Protein AF-A0AAW9SDD9-F1 (afdb_monomer_lite)

Radius of gyration: 19.51 Å; chains: 1; bounding box: 54×30×48 Å

Organism: NCBI:txid413964

Secondary structure (DSSP, 8-state):
--HHHHHHHHHHHHHHHHHHHHHHHHH-S---S-HHHHHHHHHHHHHHHT-STTTHHHHHHHHHHHS--GGGSTTTHHHHHHHHHHT-S-HHHHHHHHHHHHHHHH--S-TTTTGGGGSHHHHHHHHHHHHH---HHHHHHHHHHHHHHHHHT---THHHHHHGGGGG-SSHHHHHHHHHHHTTS--HHHHHHHHHHHHS---HHHHHHHHHHHT--

Structure (mmCIF, N/CA/C/O backbone):
data_AF-A0AAW9SDD9-F1
#
_entry.id   AF-A0AAW9SDD9-F1
#
loop_
_atom_site.group_PDB
_atom_site.id
_atom_site.type_symbol
_atom_site.label_atom_id
_atom_site.label_alt_id
_atom_site.label_comp_id
_atom_site.label_asym_id
_atom_site.label_entity_id
_atom_site.label_seq_id
_atom_site.pdbx_PDB_ins_code
_atom_site.Cartn_x
_atom_site.Cartn_y
_atom_site.Cartn_z
_atom_site.occupancy
_atom_site.B_iso_or_equiv
_atom_site.auth_seq_id
_atom_site.auth_comp_id
_atom_site.auth_asym_id
_atom_site.auth_atom_id
_atom_site.pdbx_PDB_model_num
ATOM 1 N N . MET A 1 1 ? -7.976 0.278 -25.046 1.00 67.69 1 MET A N 1
ATOM 2 C CA . MET A 1 1 ? -6.665 -0.295 -25.391 1.00 67.69 1 MET A CA 1
ATOM 3 C C . MET A 1 1 ? -6.638 -1.692 -24.820 1.00 67.69 1 MET A C 1
ATOM 5 O O . MET A 1 1 ? -6.906 -1.851 -23.631 1.00 67.69 1 MET A O 1
ATOM 9 N N . GLU A 1 2 ? -6.449 -2.694 -25.666 1.00 90.06 2 GLU A N 1
ATOM 10 C CA . GLU A 1 2 ? -6.327 -4.075 -25.199 1.00 90.06 2 GLU A CA 1
ATOM 11 C C . GLU A 1 2 ? -5.018 -4.233 -24.422 1.00 90.06 2 GLU A C 1
ATOM 13 O O . GLU A 1 2 ? -4.031 -3.563 -24.724 1.00 90.06 2 GLU A O 1
ATOM 18 N N . ILE A 1 3 ? -4.986 -5.107 -23.411 1.00 94.94 3 ILE A N 1
ATOM 19 C CA . ILE A 1 3 ? -3.800 -5.249 -22.550 1.00 94.94 3 ILE A CA 1
ATOM 20 C C . ILE A 1 3 ? -2.532 -5.545 -23.361 1.00 94.94 3 ILE A C 1
ATOM 22 O O . ILE A 1 3 ? -1.471 -5.021 -23.046 1.00 94.94 3 ILE A O 1
ATOM 26 N N . ASP A 1 4 ? -2.631 -6.312 -24.445 1.00 95.56 4 ASP A N 1
ATOM 27 C CA . ASP A 1 4 ? -1.473 -6.655 -25.270 1.00 95.56 4 ASP A CA 1
ATOM 28 C C . ASP A 1 4 ? -0.914 -5.430 -26.026 1.00 95.56 4 ASP A C 1
ATOM 30 O O . ASP A 1 4 ? 0.304 -5.293 -26.148 1.00 95.56 4 ASP A O 1
ATOM 34 N N . GLU A 1 5 ? -1.766 -4.478 -26.427 1.00 96.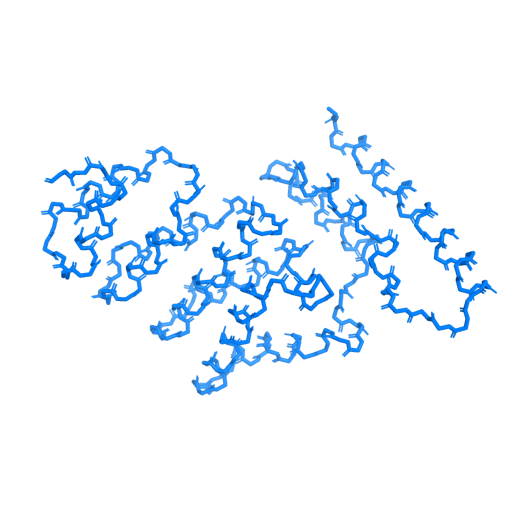44 5 GLU A N 1
ATOM 35 C CA . GLU A 1 5 ? -1.338 -3.185 -26.982 1.00 96.44 5 GLU A CA 1
ATOM 36 C C . GLU A 1 5 ? -0.607 -2.343 -25.928 1.00 96.44 5 GLU A C 1
ATOM 38 O O . GLU A 1 5 ? 0.445 -1.768 -26.219 1.00 96.44 5 GLU A O 1
ATOM 43 N N . VAL A 1 6 ? -1.117 -2.329 -24.687 1.00 97.19 6 VAL A N 1
ATOM 44 C CA . VAL A 1 6 ? -0.474 -1.637 -23.555 1.00 97.19 6 VAL A CA 1
ATOM 45 C C . VAL A 1 6 ? 0.935 -2.186 -23.327 1.00 97.19 6 VAL A C 1
ATOM 47 O O . VAL A 1 6 ? 1.880 -1.414 -23.181 1.00 97.19 6 VAL A O 1
ATOM 50 N N . LEU A 1 7 ? 1.102 -3.514 -23.313 1.00 97.56 7 LEU A N 1
ATOM 51 C CA . LEU A 1 7 ? 2.404 -4.149 -23.080 1.00 97.56 7 LEU A CA 1
ATOM 52 C C . LEU A 1 7 ? 3.404 -3.841 -24.204 1.00 97.56 7 LEU A C 1
ATOM 54 O O . LEU A 1 7 ? 4.591 -3.623 -23.943 1.00 97.56 7 LEU A O 1
ATOM 58 N N . VAL A 1 8 ? 2.939 -3.807 -25.457 1.00 97.38 8 VAL A N 1
ATOM 59 C CA . VAL A 1 8 ? 3.768 -3.408 -26.603 1.00 97.38 8 VAL A CA 1
ATOM 60 C C . VAL A 1 8 ? 4.219 -1.958 -26.454 1.00 97.38 8 VAL A C 1
ATOM 62 O O . VAL A 1 8 ? 5.402 -1.667 -26.640 1.00 97.38 8 VAL A O 1
ATOM 65 N N . GLU A 1 9 ? 3.310 -1.059 -26.089 1.00 97.88 9 GLU A N 1
ATOM 66 C CA . GLU A 1 9 ? 3.629 0.356 -25.916 1.00 97.88 9 GLU A CA 1
ATOM 67 C C . GLU A 1 9 ? 4.564 0.596 -24.724 1.00 97.88 9 GLU A C 1
ATOM 69 O O . GLU A 1 9 ? 5.574 1.286 -24.863 1.00 97.88 9 GLU A O 1
ATOM 74 N N . ALA A 1 10 ? 4.329 -0.069 -23.591 1.00 97.44 10 ALA A N 1
ATOM 75 C CA . ALA A 1 10 ? 5.223 -0.033 -22.436 1.00 97.44 10 ALA A CA 1
ATOM 76 C C . ALA A 1 10 ? 6.654 -0.450 -22.817 1.00 97.44 10 ALA A C 1
ATOM 78 O O . ALA A 1 10 ? 7.623 0.198 -22.420 1.00 97.44 10 ALA A O 1
ATOM 79 N N . LYS A 1 11 ? 6.808 -1.483 -23.654 1.00 97.50 11 LYS A N 1
ATOM 80 C CA . LYS A 1 11 ? 8.125 -1.912 -24.143 1.00 97.50 11 LYS A CA 1
ATOM 81 C C . LYS A 1 11 ? 8.796 -0.858 -25.030 1.00 97.50 11 LYS A C 1
ATOM 83 O O . LYS A 1 11 ? 10.005 -0.664 -24.914 1.00 97.50 11 LYS A O 1
ATOM 88 N N . LYS A 1 12 ? 8.044 -0.167 -25.894 1.00 97.62 12 LYS A N 1
ATOM 89 C CA . LYS A 1 12 ? 8.590 0.948 -26.691 1.00 97.62 12 LYS A CA 1
ATOM 90 C C . LYS A 1 12 ? 9.044 2.098 -25.796 1.00 97.62 12 LYS A C 1
ATOM 92 O O . LYS A 1 12 ? 10.121 2.640 -26.023 1.00 97.62 12 LYS A O 1
ATOM 97 N N . LEU A 1 13 ? 8.263 2.439 -24.770 1.00 97.44 13 LEU A N 1
ATOM 98 C CA . LEU A 1 13 ? 8.614 3.489 -23.811 1.00 97.44 13 LEU A CA 1
ATOM 99 C C . LEU A 1 13 ? 9.926 3.181 -23.081 1.00 97.44 13 LEU A C 1
ATOM 101 O O . LEU A 1 13 ? 10.750 4.082 -22.944 1.00 97.44 13 LEU A O 1
ATOM 105 N N . ILE A 1 14 ? 10.158 1.919 -22.702 1.00 95.88 14 ILE A N 1
ATOM 106 C CA . ILE A 1 14 ? 11.442 1.482 -22.127 1.00 95.88 14 ILE A CA 1
ATOM 107 C C . ILE A 1 14 ? 12.586 1.713 -23.124 1.00 95.88 14 ILE A C 1
ATOM 109 O O . ILE A 1 14 ? 13.570 2.358 -22.781 1.00 95.88 14 ILE A O 1
ATOM 113 N N . GLN A 1 15 ? 12.438 1.282 -24.381 1.00 96.25 15 GLN A N 1
ATOM 114 C CA . GLN A 1 15 ? 13.473 1.473 -25.413 1.00 96.25 15 GLN A CA 1
ATOM 115 C C . GLN A 1 15 ? 13.778 2.951 -25.697 1.00 96.25 15 GLN A C 1
ATOM 117 O O . GLN A 1 15 ? 14.916 3.313 -26.003 1.00 96.25 15 GLN A O 1
ATOM 122 N N . ILE A 1 16 ? 12.762 3.815 -25.633 1.00 95.44 16 ILE A N 1
ATOM 123 C CA . ILE A 1 16 ? 12.937 5.266 -25.751 1.00 95.44 16 ILE A CA 1
ATOM 124 C C . ILE A 1 16 ? 13.721 5.787 -24.543 1.00 95.44 16 ILE A C 1
ATOM 126 O O . ILE A 1 16 ? 14.714 6.488 -24.724 1.00 95.44 16 ILE A O 1
ATOM 130 N N . GLY A 1 17 ? 13.326 5.397 -23.330 1.00 92.38 17 GLY A N 1
ATOM 131 C CA . GLY A 1 17 ? 14.001 5.782 -22.093 1.00 92.38 17 GLY A CA 1
ATOM 132 C C . GLY A 1 17 ? 15.467 5.332 -22.033 1.00 92.38 17 GLY A C 1
ATOM 133 O O . GLY A 1 17 ? 16.324 6.106 -21.615 1.00 92.38 17 GLY A O 1
ATOM 134 N N . GLU A 1 18 ? 15.790 4.130 -22.519 1.00 92.00 18 GLU A N 1
ATOM 135 C CA . GLU A 1 18 ? 17.170 3.626 -22.641 1.00 92.00 18 GLU A CA 1
ATOM 136 C C . GLU A 1 18 ? 18.027 4.528 -23.541 1.00 92.00 18 GLU A C 1
ATOM 138 O O . GLU A 1 18 ? 19.144 4.906 -23.174 1.00 92.00 18 GLU A O 1
ATOM 143 N N . LYS A 1 19 ? 17.499 4.923 -24.708 1.00 91.31 19 LYS A N 1
ATOM 144 C CA . LYS A 1 19 ? 18.182 5.853 -25.622 1.00 91.31 19 LYS A CA 1
ATOM 145 C C . LYS A 1 19 ? 18.367 7.225 -24.980 1.00 91.31 19 LYS A C 1
ATOM 147 O O . LYS A 1 19 ? 19.480 7.751 -24.991 1.00 91.31 19 LYS A O 1
ATOM 152 N N . GLU A 1 20 ? 17.306 7.764 -24.373 1.00 88.94 20 GLU A N 1
ATOM 153 C CA . GLU A 1 20 ? 17.343 9.042 -23.656 1.00 88.94 20 GLU A CA 1
ATOM 154 C C . GLU A 1 20 ? 18.416 9.021 -22.560 1.00 88.94 20 GLU A C 1
ATOM 156 O O . GLU A 1 20 ? 19.197 9.965 -22.465 1.00 88.94 20 GLU A O 1
ATOM 161 N N . PHE A 1 21 ? 18.496 7.948 -21.764 1.00 87.19 21 PHE A N 1
ATOM 162 C CA . PHE A 1 21 ? 19.484 7.789 -20.696 1.00 87.19 21 PHE A CA 1
ATOM 163 C C . PHE A 1 21 ? 20.925 7.727 -21.223 1.00 87.19 21 PHE A C 1
ATOM 165 O O . PHE A 1 21 ? 21.815 8.368 -20.657 1.00 87.19 21 PHE A O 1
ATOM 172 N N . LEU A 1 22 ? 21.167 7.008 -22.324 1.00 85.50 22 LEU A N 1
ATOM 173 C CA . LEU A 1 22 ? 22.490 6.910 -22.948 1.00 85.50 22 LEU A CA 1
ATOM 174 C C . LEU A 1 22 ? 22.973 8.254 -23.507 1.00 85.50 22 LEU A C 1
ATOM 176 O O . LEU A 1 22 ? 24.102 8.661 -23.224 1.00 85.50 22 LEU A O 1
ATOM 180 N N . GLU A 1 23 ? 22.125 8.966 -24.254 1.00 84.44 23 GLU A N 1
ATOM 181 C CA . GLU A 1 23 ? 22.443 10.304 -24.776 1.00 84.44 23 GLU A CA 1
ATOM 182 C C . GLU A 1 23 ? 22.743 11.283 -23.642 1.00 84.44 23 GLU A C 1
ATOM 184 O O . GLU A 1 23 ? 23.707 12.053 -23.682 1.00 84.44 23 GLU A O 1
ATOM 189 N N . LYS A 1 24 ? 21.928 11.208 -22.591 1.00 80.88 24 LYS A N 1
ATOM 190 C CA . LYS A 1 24 ? 22.093 11.962 -21.361 1.00 80.88 24 LYS A CA 1
ATOM 191 C C . LYS A 1 24 ? 23.466 11.704 -20.735 1.00 80.88 24 LYS A C 1
ATOM 193 O O . LYS A 1 24 ? 24.234 12.654 -20.556 1.00 80.88 24 LYS A O 1
ATOM 198 N N . LYS A 1 25 ? 23.815 10.445 -20.462 1.00 76.69 25 LYS A N 1
ATOM 199 C CA . LYS A 1 25 ? 25.095 10.036 -19.855 1.00 76.69 25 LYS A CA 1
ATOM 200 C C . LYS A 1 25 ? 26.317 10.531 -20.637 1.00 76.69 25 LYS A C 1
ATOM 202 O O . LYS A 1 25 ? 27.335 10.857 -20.034 1.00 76.69 25 LYS A O 1
ATOM 207 N N . GLN A 1 26 ? 26.217 10.613 -21.964 1.00 73.62 26 GLN A N 1
ATOM 208 C CA . GLN A 1 26 ? 27.291 11.121 -22.824 1.00 73.62 26 GLN A CA 1
ATOM 209 C C . GLN A 1 26 ? 27.469 12.644 -22.730 1.00 73.62 26 GLN A C 1
ATOM 211 O O . GLN A 1 26 ? 28.587 13.137 -22.868 1.00 73.62 26 GLN A O 1
ATOM 216 N N . ARG A 1 27 ? 26.389 13.398 -22.488 1.00 66.94 27 ARG A N 1
ATOM 217 C CA . ARG A 1 27 ? 26.405 14.872 -22.464 1.00 66.94 27 ARG A CA 1
ATOM 218 C C . ARG A 1 27 ? 26.773 15.473 -21.107 1.00 66.94 27 ARG A C 1
ATOM 220 O O . ARG A 1 27 ? 27.258 16.601 -21.065 1.00 66.94 27 ARG A O 1
ATOM 227 N N . THR A 1 28 ? 26.565 14.756 -20.002 1.00 60.47 28 THR A N 1
ATOM 228 C CA . THR A 1 28 ? 26.695 15.327 -18.648 1.00 60.47 28 THR A CA 1
ATOM 229 C C . THR A 1 28 ? 27.455 14.402 -17.700 1.00 60.47 28 THR A C 1
ATOM 231 O O . THR A 1 28 ? 27.061 13.266 -17.462 1.00 60.47 28 THR A O 1
ATOM 234 N N . LYS A 1 29 ? 28.532 14.916 -17.087 1.00 54.00 29 LYS A N 1
ATOM 235 C CA . LYS A 1 29 ? 29.377 14.176 -16.127 1.00 54.00 29 LYS A CA 1
ATOM 236 C C . LYS A 1 29 ? 28.710 13.951 -14.757 1.00 54.00 29 LYS A C 1
ATOM 238 O O . LYS A 1 29 ? 29.160 13.106 -13.992 1.00 54.00 29 LYS A O 1
ATOM 243 N N . TYR A 1 30 ? 27.643 14.691 -14.451 1.00 49.75 30 TYR A N 1
ATOM 244 C CA . TYR A 1 30 ? 26.915 14.620 -13.183 1.00 49.75 30 TYR A CA 1
ATOM 245 C C . TYR A 1 30 ? 25.440 14.314 -13.452 1.00 49.75 30 TYR A C 1
ATOM 247 O O . TYR A 1 30 ? 24.694 15.198 -13.869 1.00 49.75 30 TYR A O 1
ATOM 255 N N . TYR A 1 31 ? 25.027 13.069 -13.213 1.00 56.62 31 TYR A N 1
ATOM 256 C CA . TYR A 1 31 ? 23.620 12.670 -13.253 1.00 56.62 31 TYR A CA 1
ATOM 257 C C . TYR A 1 31 ? 23.035 12.653 -11.846 1.00 56.62 31 TYR A C 1
ATOM 259 O O . TYR A 1 31 ? 23.568 11.984 -10.965 1.00 56.62 31 TYR A O 1
ATOM 267 N N . ARG A 1 32 ? 21.961 13.426 -11.640 1.00 56.12 32 ARG A N 1
ATOM 268 C CA . ARG A 1 32 ? 21.169 13.420 -10.397 1.00 56.12 32 ARG A CA 1
ATOM 269 C C . ARG A 1 32 ? 19.944 12.502 -10.477 1.00 56.12 32 ARG A C 1
ATOM 271 O O . ARG A 1 32 ? 19.499 12.029 -9.438 1.00 56.12 32 ARG A O 1
ATOM 278 N N . ASP A 1 33 ? 19.431 12.241 -11.677 1.00 61.44 33 ASP A N 1
ATOM 279 C CA . ASP A 1 33 ? 18.273 11.367 -11.893 1.00 61.44 33 ASP A CA 1
ATOM 280 C C . ASP A 1 33 ? 18.729 9.904 -11.997 1.00 61.44 33 ASP A C 1
ATOM 282 O O . ASP A 1 33 ? 19.726 9.622 -12.670 1.00 61.44 33 ASP A O 1
ATOM 286 N N . SER A 1 34 ? 18.008 8.963 -11.371 1.00 73.56 34 SER A N 1
ATOM 287 C CA . SER A 1 34 ? 18.284 7.537 -11.590 1.00 73.56 34 SER A CA 1
ATOM 288 C C . SER A 1 34 ? 18.000 7.148 -13.026 1.00 73.56 34 SER A C 1
ATOM 290 O O . SER A 1 34 ? 17.020 7.590 -13.631 1.00 73.56 34 SER A O 1
ATOM 292 N N . GLU A 1 35 ? 18.792 6.192 -13.506 1.00 77.50 35 GLU A N 1
ATOM 293 C CA . GLU A 1 35 ? 18.450 5.373 -14.665 1.00 77.50 35 GLU A CA 1
ATOM 294 C C . GLU A 1 35 ? 17.001 4.904 -14.589 1.00 77.50 35 GLU A C 1
ATOM 296 O O . GLU A 1 35 ? 16.256 5.062 -15.547 1.00 77.50 35 GLU A O 1
ATOM 301 N N . TYR A 1 36 ? 16.564 4.424 -13.421 1.00 77.56 36 TYR A N 1
ATOM 302 C CA . TYR A 1 36 ? 15.214 3.906 -13.284 1.00 77.56 36 TYR A CA 1
ATOM 303 C C . TYR A 1 36 ? 14.136 4.936 -13.641 1.00 77.56 36 TYR A C 1
ATOM 305 O O . TYR A 1 36 ? 13.198 4.625 -14.373 1.00 77.56 36 TYR A O 1
ATOM 313 N N . HIS A 1 37 ? 14.270 6.168 -13.142 1.00 79.50 37 HIS A N 1
ATOM 314 C CA . HIS A 1 37 ? 13.287 7.213 -13.400 1.00 79.50 37 HIS A CA 1
ATOM 315 C C . HIS A 1 37 ? 13.240 7.594 -14.884 1.00 79.50 37 HIS A C 1
ATOM 317 O O . HIS A 1 37 ? 12.161 7.769 -15.444 1.00 79.50 37 HIS A O 1
ATOM 323 N N . ILE A 1 38 ? 14.401 7.671 -15.536 1.00 82.56 38 ILE A N 1
ATOM 324 C CA . ILE A 1 38 ? 14.489 8.028 -16.956 1.00 82.56 38 ILE A CA 1
ATOM 325 C C . ILE A 1 38 ? 13.977 6.885 -17.840 1.00 82.56 38 ILE A C 1
ATOM 327 O O . ILE A 1 38 ? 13.219 7.124 -18.777 1.00 82.56 38 ILE A O 1
ATOM 331 N N . VAL A 1 39 ? 14.379 5.652 -17.538 1.00 87.94 39 VAL A N 1
ATOM 332 C CA . VAL A 1 39 ? 14.145 4.497 -18.407 1.00 87.94 39 VAL A CA 1
ATOM 333 C C . VAL A 1 39 ? 12.745 3.913 -18.219 1.00 87.94 39 VAL A C 1
ATOM 335 O O . VAL A 1 39 ? 12.063 3.636 -19.204 1.00 87.94 39 VAL A O 1
ATOM 338 N N . TYR A 1 40 ? 12.283 3.742 -16.977 1.00 89.88 40 TYR A N 1
ATOM 339 C CA . TYR A 1 40 ? 11.092 2.928 -16.701 1.00 89.88 40 TYR A CA 1
ATOM 340 C C . TYR A 1 40 ? 9.854 3.730 -16.299 1.00 89.88 40 TYR A C 1
ATOM 342 O O . TYR A 1 40 ? 8.751 3.240 -16.519 1.00 89.88 40 TYR A O 1
ATOM 350 N N . SER A 1 41 ? 9.979 4.949 -15.755 1.00 88.25 41 SER A N 1
ATOM 351 C CA . SER A 1 41 ? 8.841 5.657 -15.127 1.00 88.25 41 SER A CA 1
ATOM 352 C C . SER A 1 41 ? 7.627 5.828 -16.055 1.00 88.25 41 SER A C 1
ATOM 354 O O . SER A 1 41 ? 6.496 5.569 -15.644 1.00 88.25 41 SER A O 1
ATOM 356 N N . LYS A 1 42 ? 7.845 6.170 -17.335 1.00 92.12 42 LYS A N 1
ATOM 357 C CA . LYS A 1 42 ? 6.757 6.297 -18.327 1.00 92.12 42 LYS A CA 1
ATOM 358 C C . LYS A 1 42 ? 6.030 4.964 -18.558 1.00 92.12 42 LYS A C 1
ATOM 360 O O . LYS A 1 42 ? 4.804 4.931 -18.579 1.00 92.12 42 LYS A O 1
ATOM 365 N N . ALA A 1 43 ? 6.782 3.874 -18.712 1.00 94.88 43 ALA A N 1
ATOM 366 C CA . ALA A 1 43 ? 6.223 2.540 -18.919 1.00 94.88 43 ALA A CA 1
ATOM 367 C C . ALA A 1 43 ? 5.502 2.026 -17.665 1.00 94.88 43 ALA A C 1
ATOM 369 O O . ALA A 1 43 ? 4.406 1.488 -17.768 1.00 94.88 43 ALA A O 1
ATOM 370 N N . VAL A 1 44 ? 6.090 2.240 -16.485 1.00 92.75 44 VAL A N 1
ATOM 371 C CA . VAL A 1 44 ? 5.491 1.901 -15.187 1.00 92.75 44 VAL A CA 1
ATOM 372 C C . VAL A 1 44 ? 4.148 2.604 -15.029 1.00 92.75 44 VAL A C 1
ATOM 374 O O . VAL A 1 44 ? 3.151 1.933 -14.789 1.00 92.75 44 VAL A O 1
ATOM 377 N N . LYS A 1 45 ? 4.089 3.923 -15.245 1.00 92.38 45 LYS A N 1
ATOM 378 C CA . LYS A 1 45 ? 2.839 4.683 -15.147 1.00 92.38 45 LYS A CA 1
ATOM 379 C C . LYS A 1 45 ? 1.754 4.125 -16.073 1.00 92.38 45 LYS A C 1
ATOM 381 O O . LYS A 1 45 ? 0.650 3.859 -15.610 1.00 92.38 45 LYS A O 1
ATOM 386 N N . LEU A 1 46 ? 2.093 3.873 -17.339 1.00 94.94 46 LEU A N 1
ATOM 387 C CA . LEU A 1 46 ? 1.169 3.289 -18.315 1.00 94.94 46 LEU A CA 1
ATOM 388 C C . LEU A 1 46 ? 0.622 1.923 -17.862 1.00 94.94 46 LEU A C 1
ATOM 390 O O . LEU A 1 46 ? -0.565 1.646 -18.009 1.00 94.94 46 LEU A O 1
ATOM 394 N N . LEU A 1 47 ? 1.481 1.059 -17.317 1.00 95.31 47 LEU A N 1
ATOM 395 C CA . LEU A 1 47 ? 1.077 -0.260 -16.824 1.00 95.31 47 LEU A CA 1
ATOM 396 C C . LEU A 1 47 ? 0.165 -0.153 -15.599 1.00 95.31 47 LEU A C 1
ATOM 398 O O . LEU A 1 47 ? -0.815 -0.889 -15.504 1.00 95.31 47 LEU A O 1
ATOM 402 N N . LEU A 1 48 ? 0.480 0.754 -14.673 1.00 93.00 48 LEU A N 1
ATOM 403 C CA . LEU A 1 48 ? -0.297 0.965 -13.454 1.00 93.00 48 LEU A CA 1
ATOM 404 C C . LEU A 1 48 ? -1.683 1.554 -13.756 1.00 93.00 48 LEU A C 1
ATOM 406 O O . LEU A 1 48 ? -2.654 1.131 -13.143 1.00 93.00 48 LEU A O 1
ATOM 410 N N . GLU A 1 49 ? -1.826 2.427 -14.757 1.00 92.50 49 GLU A N 1
ATOM 411 C CA . GLU A 1 49 ? -3.132 2.977 -15.176 1.00 92.50 49 GLU A CA 1
ATOM 412 C C . GLU A 1 49 ? -4.160 1.902 -15.574 1.00 92.50 49 GLU A C 1
ATOM 414 O O . GLU A 1 49 ? -5.365 2.115 -15.444 1.00 92.50 49 GLU A O 1
ATOM 419 N N . VAL A 1 50 ? -3.703 0.732 -16.032 1.00 93.12 50 VAL A N 1
ATOM 420 C CA . VAL A 1 50 ? -4.569 -0.391 -16.431 1.00 93.12 50 VAL A CA 1
ATOM 421 C C . VAL A 1 50 ? -4.479 -1.594 -15.488 1.00 93.12 50 VAL A C 1
ATOM 423 O O . VAL A 1 50 ? -5.003 -2.669 -15.807 1.00 93.12 50 VAL A O 1
ATOM 426 N N . TYR A 1 51 ? -3.803 -1.447 -14.347 1.00 92.81 51 TYR A N 1
ATOM 427 C CA . TYR A 1 51 ? -3.592 -2.537 -13.406 1.00 92.81 51 TYR A CA 1
ATOM 428 C C . TYR A 1 51 ? -4.858 -2.814 -12.590 1.00 92.81 51 TYR A C 1
ATOM 430 O O . TYR A 1 51 ? -5.360 -1.974 -11.850 1.00 92.81 51 TYR A O 1
ATOM 438 N N . ASN A 1 52 ? -5.385 -4.025 -12.740 1.00 92.44 52 ASN A N 1
ATOM 439 C CA . ASN A 1 52 ? -6.577 -4.534 -12.067 1.00 92.44 52 ASN A CA 1
ATOM 440 C C . ASN A 1 52 ? -6.519 -6.068 -12.037 1.00 92.44 52 ASN A C 1
ATOM 442 O O . ASN A 1 52 ? -5.649 -6.662 -12.675 1.00 92.44 52 ASN A O 1
ATOM 446 N N . GLU A 1 53 ? -7.474 -6.707 -11.365 1.00 90.81 53 GLU A N 1
ATOM 447 C CA . GLU A 1 53 ? -7.547 -8.168 -11.215 1.00 90.81 53 GLU A CA 1
ATOM 448 C C . GLU A 1 53 ? -7.441 -8.933 -12.551 1.00 90.81 53 GLU A C 1
ATOM 450 O O . GLU A 1 53 ? -6.744 -9.940 -12.650 1.00 90.81 53 GLU A O 1
ATOM 455 N N . LYS A 1 54 ? -8.060 -8.430 -13.629 1.00 93.56 54 LYS A N 1
ATOM 456 C CA . LYS A 1 54 ? -8.040 -9.098 -14.945 1.00 93.56 54 LYS A CA 1
ATOM 457 C C . LYS A 1 54 ? -6.663 -9.048 -15.612 1.00 93.56 54 LYS A C 1
ATOM 459 O O . LYS A 1 54 ? -6.319 -9.943 -16.384 1.00 93.56 54 LYS A O 1
ATOM 464 N N . ASN A 1 55 ? -5.894 -7.996 -15.341 1.00 93.94 55 ASN A N 1
ATOM 465 C CA . ASN A 1 55 ? -4.613 -7.725 -15.992 1.00 93.94 55 ASN A CA 1
ATOM 466 C C . ASN A 1 55 ? -3.395 -8.045 -15.110 1.00 93.94 55 ASN A C 1
ATOM 468 O O . ASN A 1 55 ? -2.283 -8.123 -15.640 1.00 93.94 55 ASN A O 1
ATOM 472 N N . GLU A 1 56 ? -3.593 -8.254 -13.804 1.00 93.69 56 GLU A N 1
ATOM 473 C CA . GLU A 1 56 ? -2.563 -8.455 -12.774 1.00 93.69 56 GLU A CA 1
ATOM 474 C C . GLU A 1 56 ? -1.456 -9.405 -13.239 1.00 93.69 56 GLU A C 1
ATOM 476 O O . GLU A 1 56 ? -0.291 -9.017 -13.305 1.00 93.69 56 GLU A O 1
ATOM 481 N N . LEU A 1 57 ? -1.816 -10.623 -13.655 1.00 93.75 57 LEU A N 1
ATOM 482 C CA . LEU A 1 57 ? -0.841 -11.645 -14.041 1.00 93.75 57 LEU A CA 1
ATOM 483 C C . LEU A 1 57 ? 0.024 -11.221 -15.237 1.00 93.75 57 LEU A C 1
ATOM 485 O O . LEU A 1 57 ? 1.233 -11.460 -15.252 1.00 93.75 57 LEU A O 1
ATOM 489 N N . LYS A 1 58 ? -0.586 -10.617 -16.265 1.00 95.50 58 LYS A N 1
ATOM 490 C CA . LYS A 1 58 ? 0.135 -10.175 -17.468 1.00 95.50 58 LYS A CA 1
ATOM 491 C C . LYS A 1 58 ? 1.084 -9.024 -17.136 1.00 95.50 58 LYS A C 1
ATOM 493 O O . LYS A 1 58 ? 2.226 -9.033 -17.594 1.00 95.50 58 LYS A O 1
ATOM 498 N N . ILE A 1 59 ? 0.631 -8.068 -16.325 1.00 94.75 59 ILE A N 1
ATOM 499 C CA . ILE A 1 59 ? 1.435 -6.909 -15.934 1.00 94.75 59 ILE A CA 1
ATOM 500 C C . ILE A 1 59 ? 2.568 -7.327 -14.992 1.00 94.75 59 ILE A C 1
ATOM 502 O O . ILE A 1 59 ? 3.710 -6.957 -15.243 1.00 94.75 59 ILE A O 1
ATOM 506 N N . ASN A 1 60 ? 2.308 -8.160 -13.980 1.00 92.38 60 ASN A N 1
ATOM 507 C CA . ASN A 1 60 ? 3.343 -8.658 -13.067 1.00 92.38 60 ASN A CA 1
ATOM 508 C C . ASN A 1 60 ? 4.453 -9.406 -13.831 1.00 92.38 60 ASN A C 1
ATOM 510 O O . ASN A 1 60 ? 5.633 -9.111 -13.644 1.00 92.38 60 ASN A O 1
ATOM 514 N N . ARG A 1 61 ? 4.099 -10.263 -14.801 1.00 94.50 61 ARG A N 1
ATOM 515 C CA . ARG A 1 61 ? 5.083 -10.909 -15.695 1.00 94.50 61 ARG A CA 1
ATOM 516 C C . ARG A 1 61 ? 5.878 -9.912 -16.538 1.00 94.50 61 ARG A C 1
ATOM 518 O O . ARG A 1 61 ? 7.054 -10.139 -16.819 1.00 94.50 61 ARG A O 1
ATOM 525 N N . PHE A 1 62 ? 5.246 -8.825 -16.983 1.00 95.44 62 PHE A N 1
ATOM 526 C CA . PHE A 1 62 ? 5.950 -7.767 -17.702 1.00 95.44 62 PHE A CA 1
ATOM 527 C C . PHE A 1 62 ? 6.967 -7.073 -16.793 1.00 95.44 62 PHE A C 1
ATOM 529 O O . PHE A 1 62 ? 8.116 -6.909 -17.203 1.00 95.44 62 PHE A O 1
ATOM 536 N N . PHE A 1 63 ? 6.574 -6.719 -15.564 1.00 92.00 63 PHE A N 1
ATOM 537 C CA . PHE A 1 63 ? 7.481 -6.157 -14.563 1.00 92.00 63 PHE A CA 1
ATOM 538 C C . PHE A 1 63 ? 8.688 -7.071 -14.345 1.00 92.00 63 PHE A C 1
ATOM 540 O O . PHE A 1 63 ? 9.810 -6.612 -14.511 1.00 92.00 63 PHE A O 1
ATOM 547 N N . GLU A 1 64 ? 8.473 -8.357 -14.066 1.00 90.00 64 GLU A N 1
ATOM 548 C CA . GLU A 1 64 ? 9.550 -9.337 -13.845 1.00 90.00 64 GLU A CA 1
ATOM 549 C C . GLU A 1 64 ? 10.532 -9.431 -15.019 1.00 90.00 64 GLU A C 1
ATOM 551 O O . GLU A 1 64 ? 11.737 -9.581 -14.824 1.00 90.00 64 GLU A O 1
ATOM 556 N N . LYS A 1 65 ? 10.023 -9.347 -16.252 1.00 92.56 65 LYS A N 1
ATOM 557 C CA . LYS A 1 65 ? 10.824 -9.555 -17.460 1.00 92.56 65 LYS A CA 1
ATOM 558 C C . LYS A 1 65 ? 11.550 -8.301 -17.943 1.00 92.56 65 LYS A C 1
ATOM 560 O O . LYS A 1 65 ? 12.606 -8.417 -18.564 1.00 92.56 65 LYS A O 1
ATOM 565 N N . HIS A 1 66 ? 10.951 -7.128 -17.760 1.00 91.62 66 HIS A N 1
ATOM 566 C CA . HIS A 1 66 ? 11.358 -5.910 -18.467 1.00 91.62 66 HIS A CA 1
ATOM 567 C C . HIS A 1 66 ? 11.704 -4.736 -17.559 1.00 91.62 66 HIS A C 1
ATOM 569 O O . HIS A 1 66 ? 12.340 -3.798 -18.029 1.00 91.62 66 HIS A O 1
ATOM 575 N N . ILE A 1 67 ? 11.301 -4.764 -16.290 1.00 87.62 67 ILE A N 1
ATOM 576 C CA . ILE A 1 67 ? 11.551 -3.671 -15.355 1.00 87.62 67 ILE A CA 1
ATOM 577 C C . ILE A 1 67 ? 12.402 -4.242 -14.221 1.00 87.62 67 ILE A C 1
ATOM 579 O O . ILE A 1 67 ? 11.903 -5.068 -13.457 1.00 87.62 67 ILE A O 1
ATOM 583 N N . PRO A 1 68 ? 13.671 -3.832 -14.074 1.00 80.00 68 PRO A N 1
ATOM 584 C CA . PRO A 1 68 ? 14.542 -4.389 -13.056 1.00 80.00 68 PRO A CA 1
ATOM 585 C C . PRO A 1 68 ? 13.943 -4.190 -11.667 1.00 80.00 68 PRO A C 1
ATOM 587 O O . PRO A 1 68 ? 13.277 -3.189 -11.373 1.00 80.00 68 PRO A O 1
ATOM 590 N N . GLU A 1 69 ? 14.182 -5.171 -10.803 1.00 70.00 69 GLU A N 1
ATOM 591 C CA . GLU A 1 69 ? 13.891 -5.028 -9.389 1.00 70.00 69 GLU A CA 1
ATOM 592 C C . GLU A 1 69 ? 14.649 -3.817 -8.845 1.00 70.00 69 GLU A C 1
ATOM 594 O O . GLU A 1 69 ? 15.871 -3.723 -8.933 1.00 70.00 69 GLU A O 1
ATOM 599 N N . LEU A 1 70 ? 13.910 -2.874 -8.258 1.00 64.81 70 LEU A N 1
ATOM 600 C CA . LEU A 1 70 ? 14.492 -1.677 -7.652 1.00 64.81 70 LEU A CA 1
ATOM 601 C C . LEU A 1 70 ? 15.523 -2.015 -6.566 1.00 64.81 70 LEU A C 1
ATOM 603 O O . LEU A 1 70 ? 16.396 -1.201 -6.285 1.00 64.81 70 LEU A O 1
ATOM 607 N N . PHE A 1 71 ? 15.436 -3.215 -5.989 1.00 51.97 71 PHE A N 1
ATOM 608 C CA . PHE A 1 71 ? 16.202 -3.697 -4.843 1.00 51.97 71 PHE A CA 1
ATOM 609 C C . PHE A 1 71 ? 17.714 -3.859 -5.082 1.00 51.97 71 PHE A C 1
ATOM 611 O O . PHE A 1 71 ? 18.459 -3.902 -4.101 1.00 51.97 71 PHE A O 1
ATOM 618 N N . ASP A 1 72 ? 18.177 -3.858 -6.338 1.00 46.47 72 ASP A N 1
ATOM 619 C CA . ASP A 1 72 ? 19.609 -3.931 -6.675 1.00 46.47 72 ASP A CA 1
ATOM 620 C C . ASP A 1 72 ? 20.286 -2.557 -6.818 1.00 46.47 72 ASP A C 1
ATOM 622 O O . ASP A 1 72 ? 21.518 -2.460 -6.830 1.00 46.47 72 ASP A O 1
ATOM 626 N N . ASN A 1 73 ? 19.511 -1.467 -6.825 1.00 54.16 73 ASN A N 1
ATOM 627 C CA . ASN A 1 73 ? 20.066 -0.120 -6.726 1.00 54.16 73 ASN A CA 1
ATOM 628 C C . ASN A 1 73 ? 20.496 0.168 -5.281 1.00 54.16 73 ASN A C 1
ATOM 630 O O . ASN A 1 73 ? 19.795 -0.168 -4.322 1.00 54.16 73 ASN A O 1
ATOM 634 N N . ALA A 1 74 ? 21.648 0.829 -5.111 1.00 51.78 74 ALA A N 1
ATOM 635 C CA . ALA A 1 74 ? 22.228 1.158 -3.802 1.00 51.78 74 ALA A CA 1
ATOM 636 C C . ALA A 1 74 ? 21.228 1.832 -2.837 1.00 51.78 74 ALA A C 1
ATOM 638 O O . ALA A 1 74 ? 21.320 1.654 -1.625 1.00 51.78 74 ALA A O 1
ATOM 639 N N . ASP A 1 75 ? 20.234 2.529 -3.381 1.00 52.25 75 ASP A N 1
ATOM 640 C CA . ASP A 1 75 ? 19.222 3.279 -2.643 1.00 52.25 75 ASP A CA 1
ATOM 641 C C . ASP A 1 75 ? 18.018 2.462 -2.144 1.00 52.25 75 ASP A C 1
ATOM 643 O O . ASP A 1 75 ? 17.258 2.945 -1.304 1.00 52.25 75 ASP A O 1
ATOM 647 N N . CYS A 1 76 ? 17.823 1.237 -2.643 1.00 63.53 76 CYS A N 1
ATOM 648 C CA . CYS A 1 76 ? 16.719 0.356 -2.236 1.00 63.53 76 CYS A CA 1
ATOM 649 C C . CYS A 1 76 ? 17.184 -0.877 -1.449 1.00 63.53 76 CYS A C 1
ATOM 651 O O . CYS A 1 76 ? 16.341 -1.583 -0.895 1.00 63.53 76 CYS A O 1
ATOM 653 N N . LYS A 1 77 ? 18.500 -1.099 -1.304 1.00 73.88 77 LYS A N 1
ATOM 654 C CA . LYS A 1 77 ? 19.061 -2.160 -0.442 1.00 73.88 77 LYS A CA 1
ATOM 655 C C . LYS A 1 77 ? 18.506 -2.115 0.980 1.00 73.88 77 LYS A C 1
ATOM 657 O O . LYS A 1 77 ? 18.227 -3.148 1.584 1.00 73.88 77 LYS A O 1
ATOM 662 N N . GLU A 1 78 ? 18.303 -0.910 1.506 1.00 82.88 78 GLU A N 1
ATOM 663 C CA . GLU A 1 78 ? 17.689 -0.723 2.817 1.00 82.88 78 GLU A CA 1
ATOM 664 C C . GLU A 1 78 ? 16.253 -1.265 2.854 1.00 82.88 78 GLU A C 1
ATOM 666 O O . GLU A 1 78 ? 15.881 -1.903 3.832 1.00 82.88 78 GLU A O 1
ATOM 671 N N . SER A 1 79 ? 15.466 -1.090 1.785 1.00 85.00 79 SER A N 1
ATOM 672 C CA . SER A 1 79 ? 14.094 -1.613 1.711 1.00 85.00 79 SER A CA 1
ATOM 673 C C . SER A 1 79 ? 14.064 -3.140 1.741 1.00 85.00 79 SER A C 1
ATOM 675 O O . SER A 1 79 ? 13.214 -3.704 2.424 1.00 85.00 79 SER A O 1
ATOM 677 N N . THR A 1 80 ? 15.021 -3.812 1.092 1.00 85.06 80 THR A N 1
ATOM 678 C CA . THR A 1 80 ? 15.184 -5.274 1.188 1.00 85.06 80 THR A CA 1
ATOM 679 C C . THR A 1 80 ? 15.424 -5.707 2.631 1.00 85.06 80 THR A C 1
ATOM 681 O O . THR A 1 80 ? 14.716 -6.567 3.148 1.00 85.06 80 THR A O 1
ATOM 684 N N . VAL A 1 81 ? 16.366 -5.053 3.318 1.00 90.50 81 VAL A N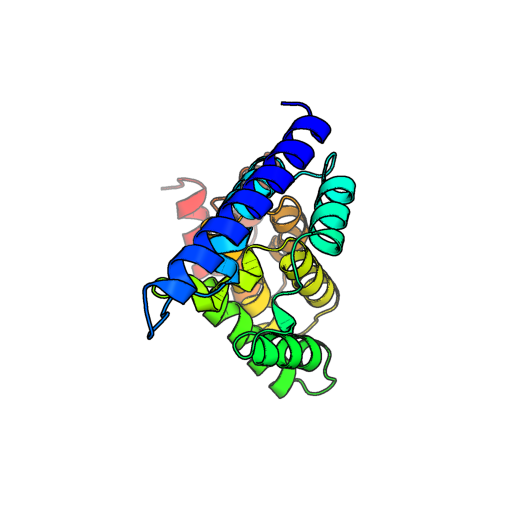 1
ATOM 685 C CA . VAL A 1 81 ? 16.645 -5.322 4.737 1.00 90.50 81 VAL A CA 1
ATOM 686 C C . VAL A 1 81 ? 15.406 -5.070 5.597 1.00 90.50 81 VAL A C 1
ATOM 688 O O . VAL A 1 81 ? 15.112 -5.857 6.494 1.00 90.50 81 VAL A O 1
ATOM 691 N N . GLN A 1 82 ? 14.642 -4.007 5.327 1.00 93.56 82 GLN A N 1
ATOM 692 C CA . GLN A 1 82 ? 13.420 -3.737 6.082 1.00 93.56 82 GLN A CA 1
ATOM 693 C C . GLN A 1 82 ? 12.314 -4.767 5.818 1.00 93.56 82 GLN A C 1
ATOM 695 O O . GLN A 1 82 ? 11.611 -5.132 6.757 1.00 93.56 82 GLN A O 1
ATOM 700 N N . PHE A 1 83 ? 12.169 -5.286 4.596 1.00 93.31 83 PHE A N 1
ATOM 701 C CA . PHE A 1 83 ? 11.232 -6.382 4.329 1.00 93.31 83 PHE A CA 1
ATOM 702 C C . PHE A 1 83 ? 11.588 -7.647 5.112 1.00 93.31 83 PHE A C 1
ATOM 704 O O . PHE A 1 83 ? 10.700 -8.279 5.683 1.00 93.31 83 PHE A O 1
ATOM 711 N N . GLU A 1 84 ? 12.872 -7.989 5.204 1.00 94.25 84 GLU A N 1
ATOM 712 C CA . GLU A 1 84 ? 13.315 -9.124 6.019 1.00 94.25 84 GLU A CA 1
ATOM 713 C C . GLU A 1 84 ? 13.117 -8.859 7.518 1.00 94.25 84 GLU A C 1
ATOM 715 O O . GLU A 1 84 ? 12.615 -9.715 8.248 1.00 94.25 84 GLU A O 1
ATOM 720 N N . ASN A 1 85 ? 13.383 -7.635 7.980 1.00 97.25 85 ASN A N 1
ATOM 721 C CA . ASN A 1 85 ? 13.124 -7.243 9.366 1.00 97.25 85 ASN A CA 1
ATOM 722 C C . ASN A 1 85 ? 11.637 -7.308 9.738 1.00 97.25 85 ASN A C 1
ATOM 724 O O . ASN A 1 85 ? 11.332 -7.635 10.883 1.00 97.25 85 ASN A O 1
ATOM 728 N N . LEU A 1 86 ? 10.711 -7.045 8.807 1.00 96.81 86 LEU A N 1
ATOM 729 C CA . LEU A 1 86 ? 9.273 -7.226 9.042 1.00 96.81 86 LEU A CA 1
ATOM 730 C C . LEU A 1 86 ? 8.890 -8.688 9.311 1.00 96.81 86 LEU A C 1
ATOM 732 O O . LEU A 1 86 ? 7.897 -8.931 9.986 1.00 96.81 86 LEU A O 1
ATOM 736 N N . LYS A 1 87 ? 9.674 -9.656 8.828 1.00 95.56 87 LYS A N 1
ATOM 737 C CA . LYS A 1 87 ? 9.463 -11.093 9.078 1.00 95.56 87 LYS A CA 1
ATOM 738 C C . LYS A 1 87 ? 10.240 -11.603 10.296 1.00 95.56 87 LYS A C 1
ATOM 740 O O . LYS A 1 87 ? 10.136 -12.778 10.650 1.00 95.56 87 LYS A O 1
ATOM 745 N N . SER A 1 88 ? 11.028 -10.743 10.943 1.00 96.81 88 SER A N 1
ATOM 746 C CA . SER A 1 88 ? 11.841 -11.116 12.098 1.00 96.81 88 SER A CA 1
ATOM 747 C C . SER A 1 88 ? 10.978 -11.559 13.279 1.00 96.81 88 SER A C 1
ATOM 749 O O . SER A 1 88 ? 9.882 -11.044 13.507 1.00 96.81 88 SER A O 1
ATOM 751 N N . LYS A 1 89 ? 11.502 -12.474 14.100 1.00 96.38 89 LYS A N 1
ATOM 752 C CA . LYS A 1 89 ? 10.894 -12.827 15.393 1.00 96.38 89 LYS A CA 1
ATOM 753 C C . LYS A 1 89 ? 10.976 -11.672 16.398 1.00 96.38 89 LYS A C 1
ATOM 755 O O . LYS A 1 89 ? 10.129 -11.588 17.286 1.00 96.38 89 LYS A O 1
ATOM 760 N N . ASP A 1 90 ? 11.943 -10.775 16.223 1.00 98.06 90 ASP A N 1
ATOM 761 C CA . ASP A 1 90 ? 12.154 -9.601 17.064 1.00 98.06 90 ASP A CA 1
ATOM 762 C C . ASP A 1 90 ? 11.102 -8.516 16.779 1.00 98.06 90 ASP A C 1
ATOM 764 O O . ASP A 1 90 ? 11.018 -7.960 15.680 1.00 98.06 90 ASP A O 1
ATOM 768 N N . LEU A 1 91 ? 10.298 -8.206 17.797 1.00 97.94 91 LEU A N 1
ATOM 769 C CA . LEU A 1 91 ? 9.246 -7.202 17.708 1.00 97.94 91 LEU A CA 1
ATOM 770 C C . LEU A 1 91 ? 9.793 -5.786 17.466 1.00 97.94 91 LEU A C 1
ATOM 772 O O . LEU A 1 91 ? 9.163 -5.009 16.748 1.00 97.94 91 LEU A O 1
ATOM 776 N N . GLU A 1 92 ? 10.934 -5.424 18.048 1.00 98.06 92 GLU A N 1
ATOM 777 C CA . GLU A 1 92 ? 11.512 -4.092 17.869 1.00 98.06 92 GLU A CA 1
ATOM 778 C C . GLU A 1 92 ? 11.970 -3.888 16.426 1.00 98.06 92 GLU A C 1
ATOM 780 O O . GLU A 1 92 ? 11.706 -2.830 15.841 1.00 98.06 92 GLU A O 1
ATOM 785 N N . LEU A 1 93 ? 12.557 -4.925 15.816 1.00 98.00 93 LEU A N 1
ATOM 786 C CA . LEU A 1 93 ? 12.907 -4.915 14.395 1.00 98.00 93 LEU A CA 1
ATOM 787 C C . LEU A 1 93 ? 11.667 -4.765 13.510 1.00 98.00 93 LEU A C 1
ATOM 789 O O . LEU A 1 93 ? 11.661 -3.895 12.636 1.00 98.00 93 LEU A O 1
ATOM 793 N N . ARG A 1 94 ? 10.587 -5.514 13.775 1.00 98.31 94 ARG A N 1
ATOM 794 C CA . ARG A 1 94 ? 9.326 -5.367 13.021 1.00 98.31 94 ARG A CA 1
ATOM 795 C C . ARG A 1 94 ? 8.714 -3.971 13.171 1.00 98.31 94 ARG A C 1
ATOM 797 O O . ARG A 1 94 ? 8.251 -3.372 12.196 1.00 98.31 94 ARG A O 1
ATOM 804 N N . ILE A 1 95 ? 8.738 -3.396 14.375 1.00 98.38 95 ILE A N 1
ATOM 805 C CA . ILE A 1 95 ? 8.252 -2.028 14.615 1.00 98.38 95 ILE A CA 1
ATOM 806 C C . ILE A 1 95 ? 9.108 -1.008 13.857 1.00 98.38 95 ILE A C 1
ATOM 808 O O . ILE A 1 95 ? 8.560 -0.098 13.235 1.00 98.38 95 ILE A O 1
ATOM 812 N N . LYS A 1 96 ? 10.438 -1.132 13.892 1.00 98.06 96 LYS A N 1
ATOM 813 C CA . LYS A 1 96 ? 11.343 -0.224 13.175 1.00 98.06 96 LYS A CA 1
ATOM 814 C C . LYS A 1 96 ? 11.144 -0.321 11.661 1.00 98.06 96 LYS A C 1
ATOM 816 O O . LYS A 1 96 ? 11.028 0.709 11.000 1.00 98.06 96 LYS A O 1
ATOM 821 N N . ALA A 1 97 ? 11.031 -1.536 11.138 1.00 97.50 97 ALA A N 1
ATOM 822 C CA . ALA A 1 97 ? 10.824 -1.782 9.720 1.00 97.50 97 ALA A CA 1
ATOM 823 C C . ALA A 1 97 ? 9.452 -1.292 9.231 1.00 97.50 97 ALA A C 1
ATOM 825 O O . ALA A 1 97 ? 9.361 -0.616 8.212 1.00 97.50 97 ALA A O 1
ATOM 826 N N . SER A 1 98 ? 8.374 -1.516 9.985 1.00 98.25 98 SER A N 1
ATOM 827 C CA . SER A 1 98 ? 7.056 -0.977 9.610 1.00 98.25 98 SER A CA 1
ATOM 828 C C . SER A 1 98 ? 7.021 0.554 9.636 1.00 98.25 98 SER A C 1
ATOM 830 O O . SER A 1 98 ? 6.454 1.173 8.735 1.00 98.25 98 SER A O 1
ATOM 832 N N . LYS A 1 99 ? 7.694 1.194 10.606 1.00 97.06 99 LYS A N 1
ATOM 833 C CA . LYS A 1 99 ? 7.877 2.657 10.618 1.00 97.06 99 LYS A CA 1
ATOM 834 C C . LYS A 1 99 ? 8.634 3.157 9.391 1.00 97.06 99 LYS A C 1
ATOM 836 O O . LYS A 1 99 ? 8.313 4.237 8.903 1.00 97.06 99 LYS A O 1
ATOM 841 N N . TYR A 1 100 ? 9.615 2.398 8.904 1.00 94.25 100 TYR A N 1
ATOM 842 C CA . TYR A 1 100 ? 10.340 2.740 7.685 1.00 94.25 100 TYR A CA 1
ATOM 843 C C . TYR A 1 100 ? 9.394 2.834 6.486 1.00 94.25 100 TYR A C 1
ATOM 845 O O . TYR A 1 100 ? 9.336 3.885 5.852 1.00 94.25 100 TYR A O 1
ATOM 853 N N . PHE A 1 101 ? 8.596 1.794 6.224 1.00 94.31 101 PHE A N 1
ATOM 854 C CA . PHE A 1 101 ? 7.653 1.795 5.099 1.00 94.31 101 PHE A CA 1
ATOM 855 C C . PHE A 1 101 ? 6.588 2.880 5.231 1.00 94.31 101 PHE A C 1
ATOM 857 O O . PHE A 1 101 ? 6.324 3.590 4.264 1.00 94.31 101 PHE A O 1
ATOM 864 N N . ARG A 1 102 ? 6.058 3.090 6.443 1.00 94.56 102 ARG A N 1
ATOM 865 C CA . ARG A 1 102 ? 5.190 4.238 6.733 1.00 94.56 102 ARG A CA 1
ATOM 866 C C . ARG A 1 102 ? 5.866 5.558 6.356 1.00 94.56 102 ARG A C 1
ATOM 868 O O . ARG A 1 102 ? 5.261 6.394 5.698 1.00 94.56 102 ARG A O 1
ATOM 875 N N . GLY A 1 103 ? 7.110 5.761 6.789 1.00 91.81 103 GLY A N 1
ATOM 876 C CA . GLY A 1 103 ? 7.864 6.977 6.499 1.00 91.81 103 GLY A CA 1
ATOM 877 C C . GLY A 1 103 ? 8.079 7.185 5.001 1.00 91.81 103 GLY A C 1
ATOM 878 O O . GLY A 1 103 ? 7.958 8.308 4.526 1.00 91.81 103 GLY A O 1
ATOM 879 N N . LYS A 1 104 ? 8.343 6.109 4.253 1.00 88.88 104 LYS A N 1
ATOM 880 C CA . LYS A 1 104 ? 8.487 6.156 2.794 1.00 88.88 104 LYS A CA 1
ATOM 881 C C . LYS A 1 104 ? 7.181 6.513 2.090 1.00 88.88 104 LYS A C 1
ATOM 883 O O . LYS A 1 104 ? 7.205 7.394 1.243 1.00 88.88 104 LYS A O 1
ATOM 888 N N . ALA A 1 105 ? 6.065 5.899 2.476 1.00 90.56 105 ALA A N 1
ATOM 889 C CA . ALA A 1 105 ? 4.758 6.176 1.879 1.00 90.56 105 ALA A CA 1
ATOM 890 C C . ALA A 1 105 ? 4.298 7.630 2.101 1.00 90.56 105 ALA A C 1
ATOM 892 O O . ALA A 1 105 ? 3.636 8.211 1.250 1.00 90.56 105 ALA A O 1
ATOM 893 N N . LEU A 1 106 ? 4.673 8.240 3.233 1.00 88.31 106 LEU A N 1
ATOM 894 C CA . LEU A 1 106 ? 4.284 9.612 3.584 1.00 88.31 106 LEU A CA 1
ATOM 895 C C . LEU A 1 106 ? 5.262 10.696 3.101 1.00 88.31 106 LEU A C 1
ATOM 897 O O . LEU A 1 106 ? 4.970 11.882 3.251 1.00 88.31 106 LEU A O 1
ATOM 901 N N . GLN A 1 107 ? 6.420 10.345 2.537 1.00 83.25 107 GLN A N 1
ATOM 902 C CA . GLN A 1 107 ? 7.389 11.342 2.072 1.00 83.25 107 GLN A CA 1
ATOM 903 C C . GLN A 1 107 ? 6.867 12.096 0.840 1.00 83.25 107 GLN A C 1
ATOM 905 O O . GLN A 1 107 ? 6.570 11.496 -0.185 1.00 83.25 107 GLN A O 1
ATOM 910 N N . GLU A 1 108 ? 6.788 13.426 0.937 1.00 60.81 108 GLU A N 1
ATOM 911 C CA . GLU A 1 108 ? 6.299 14.314 -0.137 1.00 60.81 108 GLU A CA 1
ATOM 912 C C . GLU A 1 108 ? 7.413 14.800 -1.076 1.00 60.81 108 GLU A C 1
ATOM 914 O O . GLU A 1 108 ? 7.153 15.212 -2.201 1.00 60.81 108 GLU A O 1
ATOM 919 N N . THR A 1 109 ? 8.670 14.764 -0.628 1.00 50.97 109 THR A N 1
ATOM 920 C CA . THR A 1 109 ? 9.725 15.635 -1.174 1.00 50.97 109 THR A CA 1
ATOM 921 C C . THR A 1 109 ? 10.805 14.939 -2.002 1.00 50.97 109 THR A C 1
ATOM 923 O O . THR A 1 109 ? 11.707 15.607 -2.501 1.00 50.97 109 THR A O 1
ATOM 926 N N . SER A 1 110 ? 10.746 13.620 -2.211 1.00 54.00 110 SER A N 1
ATOM 927 C CA . SER A 1 110 ? 11.694 12.959 -3.121 1.00 54.00 110 SER A CA 1
ATOM 928 C C . SER A 1 110 ? 11.086 11.740 -3.810 1.00 54.00 110 SER A C 1
ATOM 930 O O . SER A 1 110 ? 11.047 10.659 -3.217 1.00 54.00 110 SER A O 1
ATOM 932 N N . GLY A 1 111 ? 10.690 11.892 -5.079 1.00 55.00 111 GLY A N 1
ATOM 933 C CA . GLY A 1 111 ? 10.164 10.795 -5.910 1.00 55.00 111 GLY A CA 1
ATOM 934 C C . GLY A 1 111 ? 11.087 9.570 -5.957 1.00 55.00 111 GLY A C 1
ATOM 935 O O . GLY A 1 111 ? 10.628 8.440 -6.033 1.00 55.00 111 GLY A O 1
ATOM 936 N N . TYR A 1 112 ? 12.392 9.771 -5.763 1.00 60.72 112 TYR A N 1
ATOM 937 C CA . TYR A 1 112 ? 13.378 8.695 -5.732 1.00 60.72 112 TYR A CA 1
ATOM 938 C C . TYR A 1 112 ? 13.201 7.707 -4.565 1.00 60.72 112 TYR A C 1
ATOM 940 O O . TYR A 1 112 ? 13.412 6.508 -4.710 1.00 60.72 112 TYR A O 1
ATOM 948 N N . ARG A 1 113 ? 12.853 8.187 -3.365 1.00 63.12 113 ARG A N 1
ATOM 949 C CA . ARG A 1 113 ? 12.949 7.373 -2.137 1.00 63.12 113 ARG A CA 1
ATOM 950 C C . ARG A 1 113 ? 11.771 6.436 -1.916 1.00 63.12 113 ARG A C 1
ATOM 952 O O . ARG A 1 113 ? 11.909 5.529 -1.094 1.00 63.12 113 ARG A O 1
ATOM 959 N N . ALA A 1 114 ? 10.663 6.674 -2.605 1.00 70.12 114 ALA A N 1
ATOM 960 C CA . ALA A 1 114 ? 9.414 5.936 -2.463 1.00 70.12 114 ALA A CA 1
ATOM 961 C C . ALA A 1 114 ? 9.002 5.206 -3.750 1.00 70.12 114 ALA A C 1
ATOM 963 O O . ALA A 1 114 ? 7.945 4.590 -3.796 1.00 70.12 114 ALA A O 1
ATOM 964 N N . ILE A 1 115 ? 9.884 5.197 -4.753 1.00 77.69 115 ILE A N 1
ATOM 965 C CA . ILE A 1 115 ? 9.696 4.534 -6.047 1.00 77.69 115 ILE A CA 1
ATOM 966 C C . ILE A 1 115 ? 9.404 3.031 -5.930 1.00 77.69 115 ILE A C 1
ATOM 968 O O . ILE A 1 115 ? 8.809 2.435 -6.820 1.00 77.69 115 ILE A O 1
ATOM 972 N N . LEU A 1 116 ? 9.736 2.418 -4.786 1.00 82.75 116 LEU A N 1
ATOM 973 C CA . LEU A 1 116 ? 9.345 1.045 -4.472 1.00 82.75 116 LEU A CA 1
ATOM 974 C C . LEU A 1 116 ? 7.817 0.839 -4.472 1.00 82.75 116 LEU A C 1
ATOM 976 O O . LEU A 1 116 ? 7.367 -0.260 -4.779 1.00 82.75 116 LEU A O 1
ATOM 980 N N . PHE A 1 117 ? 7.024 1.871 -4.164 1.00 88.31 117 PHE A N 1
ATOM 981 C CA . PHE A 1 117 ? 5.560 1.822 -4.187 1.00 88.31 117 PHE A CA 1
ATOM 982 C C . PHE A 1 117 ? 4.980 1.986 -5.597 1.00 88.31 117 PHE A C 1
ATOM 984 O O . PHE A 1 117 ? 3.795 1.759 -5.786 1.00 88.31 117 PHE A O 1
ATOM 991 N N . GLU A 1 118 ? 5.798 2.257 -6.617 1.00 86.88 118 GLU A N 1
ATOM 992 C CA . GLU A 1 118 ? 5.387 2.140 -8.026 1.00 86.88 118 GLU A CA 1
ATOM 993 C C . GLU A 1 118 ? 5.450 0.680 -8.526 1.00 86.88 118 GLU A C 1
ATOM 995 O O . GLU A 1 118 ? 5.495 0.414 -9.727 1.00 86.88 118 GLU A O 1
ATOM 1000 N N . ARG A 1 119 ? 5.497 -0.292 -7.604 1.00 86.62 119 ARG A N 1
ATOM 1001 C CA . ARG A 1 119 ? 5.482 -1.723 -7.914 1.00 86.62 119 ARG A CA 1
ATOM 1002 C C . ARG A 1 119 ? 4.353 -2.436 -7.170 1.00 86.62 119 ARG A C 1
ATOM 1004 O O . ARG A 1 119 ? 4.328 -2.381 -5.937 1.00 86.62 119 ARG A O 1
ATOM 1011 N N . PRO A 1 120 ? 3.494 -3.193 -7.876 1.00 90.31 120 PRO A N 1
ATOM 1012 C CA . PRO A 1 120 ? 2.452 -4.000 -7.242 1.00 90.31 120 PRO A CA 1
ATOM 1013 C C . PRO A 1 120 ? 2.997 -4.977 -6.190 1.00 90.31 120 PRO A C 1
ATOM 1015 O O . PRO A 1 120 ? 2.460 -5.075 -5.088 1.00 90.31 120 PRO A O 1
ATOM 1018 N N . SER A 1 121 ? 4.153 -5.594 -6.459 1.00 89.06 121 SER A N 1
ATOM 1019 C CA . SER A 1 121 ? 4.791 -6.552 -5.546 1.00 89.06 121 SER A CA 1
ATOM 1020 C C . SER A 1 121 ? 5.171 -5.968 -4.179 1.00 89.06 121 SER A C 1
ATOM 1022 O O . SER A 1 121 ? 5.270 -6.700 -3.193 1.00 89.06 121 SER A O 1
ATOM 1024 N N . THR A 1 122 ? 5.359 -4.650 -4.073 1.00 91.31 122 THR A N 1
ATOM 1025 C CA . THR A 1 122 ? 5.545 -3.978 -2.779 1.00 91.31 122 THR A CA 1
ATOM 1026 C C . THR A 1 122 ? 4.268 -4.034 -1.948 1.00 91.31 122 THR A C 1
ATOM 1028 O O . THR A 1 122 ? 4.330 -4.378 -0.766 1.00 91.31 122 THR A O 1
ATOM 1031 N N . PHE A 1 123 ? 3.116 -3.731 -2.554 1.00 94.25 123 PHE A N 1
ATOM 1032 C CA . PHE A 1 123 ? 1.823 -3.828 -1.881 1.00 94.25 123 PHE A CA 1
ATOM 1033 C C . PHE A 1 123 ? 1.530 -5.273 -1.486 1.00 94.25 123 PHE A C 1
ATOM 1035 O O . PHE A 1 123 ? 1.194 -5.517 -0.332 1.00 94.25 123 PHE A O 1
ATOM 1042 N N . GLU A 1 124 ? 1.740 -6.231 -2.394 1.00 93.62 124 GLU A N 1
ATOM 1043 C CA . GLU A 1 124 ? 1.555 -7.664 -2.126 1.00 93.62 124 GLU A CA 1
ATOM 1044 C C . GLU A 1 124 ? 2.367 -8.133 -0.908 1.00 93.62 124 GLU A C 1
ATOM 1046 O O . GLU A 1 124 ? 1.823 -8.762 0.003 1.00 93.62 124 GLU A O 1
ATOM 1051 N N . LYS A 1 125 ? 3.659 -7.776 -0.842 1.00 94.31 125 LYS A N 1
ATOM 1052 C CA . LYS A 1 125 ? 4.530 -8.124 0.292 1.00 94.31 125 LYS A CA 1
ATOM 1053 C C . LYS A 1 125 ? 4.026 -7.516 1.602 1.00 94.31 125 LYS A C 1
ATOM 1055 O O . LYS A 1 125 ? 3.992 -8.208 2.617 1.00 94.31 125 LYS A O 1
ATOM 1060 N N . LEU A 1 126 ? 3.647 -6.237 1.602 1.00 96.88 126 LEU A N 1
ATOM 1061 C CA . LEU A 1 126 ? 3.161 -5.559 2.809 1.00 96.88 126 LEU A CA 1
ATOM 1062 C C . LEU A 1 126 ? 1.793 -6.086 3.263 1.00 96.88 126 LEU A C 1
ATOM 1064 O O . LEU A 1 126 ? 1.593 -6.250 4.465 1.00 96.88 126 LEU A O 1
ATOM 1068 N N . ILE A 1 127 ? 0.890 -6.396 2.329 1.00 97.50 127 ILE A N 1
ATOM 1069 C CA . ILE A 1 127 ? -0.414 -7.012 2.608 1.00 97.50 127 ILE A CA 1
ATOM 1070 C C . ILE A 1 127 ? -0.223 -8.395 3.233 1.00 97.50 127 ILE A C 1
ATOM 1072 O O . ILE A 1 127 ? -0.765 -8.649 4.302 1.00 97.50 127 ILE A O 1
ATOM 1076 N N . SER A 1 128 ? 0.628 -9.245 2.654 1.00 96.94 128 SER A N 1
ATOM 1077 C CA . SER A 1 128 ? 0.911 -10.578 3.207 1.00 96.94 128 SER A CA 1
ATOM 1078 C C . SER A 1 128 ? 1.452 -10.520 4.647 1.00 96.94 128 SER A C 1
ATOM 1080 O O . SER A 1 128 ? 1.113 -11.350 5.496 1.00 96.94 128 SER A O 1
ATOM 1082 N N . ILE A 1 129 ? 2.269 -9.510 4.959 1.00 97.38 129 ILE A N 1
ATOM 1083 C CA . ILE A 1 129 ? 2.766 -9.283 6.323 1.00 97.38 129 ILE A CA 1
ATOM 1084 C C . ILE A 1 129 ? 1.633 -8.791 7.233 1.00 97.38 129 ILE A C 1
ATOM 1086 O O . ILE A 1 129 ? 1.498 -9.278 8.354 1.00 97.38 129 ILE A O 1
ATOM 1090 N N . LEU A 1 130 ? 0.800 -7.860 6.761 1.00 98.00 130 LEU A N 1
ATOM 1091 C CA . LEU A 1 130 ? -0.341 -7.333 7.512 1.00 98.00 130 LEU A CA 1
ATOM 1092 C C . LEU A 1 130 ? -1.346 -8.433 7.890 1.00 98.00 130 LEU A C 1
ATOM 1094 O O . LEU A 1 130 ? -1.801 -8.459 9.031 1.00 98.00 130 LEU A O 1
ATOM 1098 N N . GLU A 1 131 ? -1.648 -9.354 6.973 1.00 96.12 131 GLU A N 1
ATOM 1099 C CA . GLU A 1 131 ? -2.595 -10.465 7.172 1.00 96.12 131 GLU A CA 1
ATOM 1100 C C . GLU A 1 131 ? -2.185 -11.418 8.306 1.00 96.12 131 GLU A C 1
ATOM 1102 O O . GLU A 1 131 ? -3.032 -12.072 8.916 1.00 96.12 131 GLU A O 1
ATOM 1107 N N . THR A 1 132 ? -0.887 -11.500 8.609 1.00 96.06 132 THR A N 1
ATOM 1108 C CA . THR A 1 132 ? -0.342 -12.424 9.617 1.00 96.06 132 THR A CA 1
ATOM 1109 C C . THR A 1 132 ? 0.129 -11.731 10.899 1.00 96.06 132 THR A C 1
ATOM 1111 O O . THR A 1 132 ? 0.421 -12.403 11.896 1.00 96.06 132 THR A O 1
ATOM 1114 N N . GLU A 1 133 ? 0.185 -10.398 10.918 1.00 97.44 133 GLU A N 1
ATOM 1115 C CA . GLU A 1 133 ? 0.676 -9.625 12.056 1.00 97.44 133 GLU A CA 1
ATOM 1116 C C . GLU A 1 133 ? -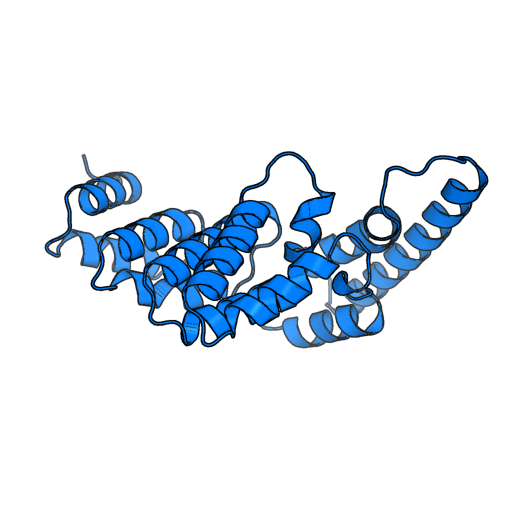0.371 -9.516 13.175 1.00 97.44 133 GLU A C 1
ATOM 1118 O O . GLU A 1 133 ? -1.571 -9.375 12.958 1.00 97.44 133 GLU A O 1
ATOM 1123 N N . LYS A 1 134 ? 0.105 -9.567 14.422 1.00 96.12 134 LYS A N 1
ATOM 1124 C CA . LYS A 1 134 ? -0.719 -9.488 15.639 1.00 96.12 134 LYS A CA 1
ATOM 1125 C C . LYS A 1 134 ? -0.398 -8.263 16.488 1.00 96.12 134 LYS A C 1
ATOM 1127 O O . LYS A 1 134 ? -1.123 -7.959 17.434 1.00 96.12 134 LYS A O 1
ATOM 1132 N N . ASN A 1 135 ? 0.716 -7.588 16.216 1.00 98.19 135 ASN A N 1
ATOM 1133 C CA . ASN A 1 135 ? 1.130 -6.416 16.960 1.00 98.19 135 ASN A CA 1
ATOM 1134 C C . ASN A 1 135 ? 0.467 -5.142 16.424 1.00 98.19 135 ASN A C 1
ATOM 1136 O O . ASN A 1 135 ? 0.774 -4.680 15.327 1.00 98.19 135 ASN A O 1
ATOM 1140 N N . ASP A 1 136 ? -0.349 -4.512 17.269 1.00 98.31 136 ASP A N 1
ATOM 1141 C CA . ASP A 1 136 ? -1.106 -3.300 16.935 1.00 98.31 136 ASP A CA 1
ATOM 1142 C C . ASP A 1 136 ? -0.238 -2.157 16.376 1.00 98.31 136 ASP A C 1
ATOM 1144 O O . ASP A 1 136 ? -0.675 -1.430 15.488 1.00 98.31 136 ASP A O 1
ATOM 1148 N N . LYS A 1 137 ? 1.003 -1.980 16.862 1.00 98.25 137 LYS A N 1
ATOM 1149 C CA . LYS A 1 137 ? 1.887 -0.903 16.376 1.00 98.25 137 LYS A CA 1
ATOM 1150 C C . LYS A 1 137 ? 2.376 -1.176 14.957 1.00 98.25 137 LYS A C 1
ATOM 1152 O O . LYS A 1 137 ? 2.473 -0.241 14.166 1.00 98.25 137 LYS A O 1
ATOM 1157 N N . VAL A 1 138 ? 2.701 -2.432 14.653 1.00 98.50 138 VAL A N 1
ATOM 1158 C CA . VAL A 1 138 ? 3.119 -2.847 13.309 1.00 98.50 138 VAL A CA 1
ATOM 1159 C C . VAL A 1 138 ? 1.935 -2.734 12.353 1.00 98.50 138 VAL A C 1
ATOM 1161 O O . VAL A 1 138 ? 2.066 -2.067 11.332 1.00 98.50 138 VAL A O 1
ATOM 1164 N N . ILE A 1 139 ? 0.767 -3.263 12.741 1.00 98.62 139 ILE A N 1
ATOM 1165 C CA . ILE A 1 139 ? -0.495 -3.154 11.991 1.00 98.62 139 ILE A CA 1
ATOM 1166 C C . ILE A 1 139 ? -0.786 -1.695 11.626 1.00 98.62 139 ILE A C 1
ATOM 1168 O O . ILE A 1 139 ? -0.945 -1.382 10.452 1.00 98.62 139 ILE A O 1
ATOM 1172 N N . ILE A 1 140 ? -0.777 -0.779 12.603 1.00 98.50 140 ILE A N 1
ATOM 1173 C CA . ILE A 1 140 ? -1.027 0.650 12.356 1.00 98.50 140 ILE A CA 1
ATOM 1174 C C . ILE A 1 140 ? -0.050 1.216 11.324 1.00 98.50 140 ILE A C 1
ATOM 1176 O O . ILE A 1 140 ? -0.466 1.907 10.399 1.00 98.50 140 ILE A O 1
ATOM 1180 N N . ASN A 1 141 ? 1.248 0.942 11.463 1.00 98.50 141 ASN A N 1
ATOM 1181 C CA . ASN A 1 141 ? 2.232 1.457 10.514 1.00 98.50 141 ASN A CA 1
ATOM 1182 C C . ASN A 1 141 ? 2.021 0.897 9.101 1.00 98.50 141 ASN A C 1
ATOM 1184 O O . ASN A 1 141 ? 2.194 1.644 8.143 1.00 98.50 141 ASN A O 1
ATOM 1188 N N . LEU A 1 142 ? 1.641 -0.377 8.969 1.00 98.38 142 LEU A N 1
ATOM 1189 C CA . LEU A 1 142 ? 1.360 -1.004 7.677 1.00 98.38 142 LEU A CA 1
ATOM 1190 C C . LEU A 1 142 ? 0.068 -0.472 7.043 1.00 98.38 142 LEU A C 1
ATOM 1192 O O . LEU A 1 142 ? 0.080 -0.182 5.853 1.00 98.38 142 LEU A O 1
ATOM 1196 N N . ILE A 1 143 ? -0.995 -0.247 7.825 1.00 98.25 143 ILE A N 1
ATOM 1197 C CA . ILE A 1 143 ? -2.227 0.420 7.362 1.00 98.25 143 ILE A CA 1
ATOM 1198 C C . ILE A 1 143 ? -1.893 1.799 6.784 1.00 98.25 143 ILE A C 1
ATOM 1200 O O . ILE A 1 143 ? -2.277 2.113 5.660 1.00 98.25 143 ILE A O 1
ATOM 1204 N N . ILE A 1 144 ? -1.127 2.603 7.530 1.00 96.50 144 ILE A N 1
ATOM 1205 C CA . ILE A 1 144 ? -0.715 3.941 7.087 1.00 96.50 144 ILE A CA 1
ATOM 1206 C C . ILE A 1 144 ? 0.168 3.852 5.834 1.00 96.50 144 ILE A C 1
ATOM 1208 O O . ILE A 1 144 ? 0.030 4.674 4.935 1.00 96.50 144 ILE A O 1
ATOM 1212 N N . ALA A 1 145 ? 1.081 2.878 5.766 1.00 95.75 145 ALA A N 1
ATOM 1213 C CA . ALA A 1 145 ? 1.942 2.695 4.602 1.00 95.75 145 ALA A CA 1
ATOM 1214 C C . ALA A 1 145 ? 1.136 2.334 3.346 1.00 95.75 145 ALA A C 1
ATOM 1216 O O . ALA A 1 145 ? 1.354 2.935 2.301 1.00 95.75 145 ALA A O 1
ATOM 1217 N N . LEU A 1 146 ? 0.199 1.388 3.454 1.00 96.69 146 LEU A N 1
ATOM 1218 C CA . LEU A 1 146 ? -0.627 0.930 2.338 1.00 96.69 146 LEU A CA 1
ATOM 1219 C C . LEU A 1 146 ? -1.587 2.018 1.854 1.00 96.69 146 LEU A C 1
ATOM 1221 O O . LEU A 1 146 ? -1.617 2.290 0.659 1.00 96.69 146 LEU A O 1
ATOM 1225 N N . GLY A 1 147 ? -2.320 2.674 2.757 1.00 94.56 147 GLY A N 1
ATOM 1226 C CA . GLY A 1 147 ? -3.223 3.762 2.370 1.00 94.56 147 GLY A CA 1
ATOM 1227 C C . GLY A 1 147 ? -2.482 4.996 1.858 1.00 94.56 147 GLY A C 1
ATOM 1228 O O . GLY A 1 147 ? -2.851 5.560 0.835 1.00 94.56 147 GLY A O 1
ATOM 1229 N N . GLY A 1 148 ? -1.371 5.367 2.504 1.00 91.88 148 GLY A N 1
ATOM 1230 C CA . GLY A 1 148 ? -0.534 6.476 2.045 1.00 91.88 148 GLY A CA 1
ATOM 1231 C C . GLY A 1 148 ? 0.072 6.227 0.670 1.00 91.88 148 GLY A C 1
ATOM 1232 O O . GLY A 1 148 ? 0.180 7.153 -0.129 1.00 91.88 148 GLY A O 1
ATOM 1233 N N . ALA A 1 149 ? 0.440 4.979 0.378 1.00 91.88 149 ALA A N 1
ATOM 1234 C CA . ALA A 1 149 ? 0.952 4.616 -0.930 1.00 91.88 149 ALA A CA 1
ATOM 1235 C C . ALA A 1 149 ? -0.147 4.511 -1.998 1.00 91.88 149 ALA A C 1
ATOM 1237 O O . ALA A 1 149 ? 0.105 4.878 -3.145 1.00 91.88 149 ALA A O 1
ATOM 1238 N N . TYR A 1 150 ? -1.341 4.039 -1.620 1.00 91.56 150 TYR A N 1
ATOM 1239 C CA . TYR A 1 150 ? -2.503 3.942 -2.505 1.00 91.56 150 TYR A CA 1
ATOM 1240 C C . TYR A 1 150 ? -2.820 5.305 -3.133 1.00 91.56 150 TYR A C 1
ATOM 1242 O O . TYR A 1 150 ? -2.787 5.434 -4.351 1.00 91.56 150 TYR A O 1
ATOM 1250 N N . ASP A 1 151 ? -2.992 6.339 -2.303 1.00 82.31 151 ASP A N 1
ATOM 1251 C CA . ASP A 1 151 ? -3.377 7.680 -2.767 1.00 82.31 151 ASP A CA 1
ATOM 1252 C C . ASP A 1 151 ? -2.287 8.370 -3.611 1.00 82.31 151 ASP A C 1
ATOM 1254 O O . ASP A 1 151 ? -2.576 9.269 -4.400 1.00 82.31 151 ASP A O 1
ATOM 1258 N N . ARG A 1 152 ? -1.014 8.001 -3.417 1.00 85.19 152 ARG A N 1
ATOM 1259 C CA . ARG A 1 152 ? 0.134 8.753 -3.954 1.00 85.19 152 ARG A CA 1
ATOM 1260 C C . ARG A 1 152 ? 0.794 8.128 -5.173 1.00 85.19 152 ARG A C 1
ATOM 1262 O O . ARG A 1 152 ? 1.306 8.868 -6.008 1.00 85.19 152 ARG A O 1
ATOM 1269 N N . TYR A 1 153 ? 0.850 6.801 -5.249 1.00 84.69 153 TYR A N 1
ATOM 1270 C CA . TYR A 1 153 ? 1.616 6.106 -6.288 1.00 84.69 153 TYR A CA 1
ATOM 1271 C C . TYR A 1 153 ? 0.703 5.349 -7.233 1.00 84.69 153 TYR A C 1
ATOM 1273 O O . TYR A 1 153 ? 0.789 5.528 -8.447 1.00 84.69 153 TYR A O 1
ATOM 1281 N N . PHE A 1 154 ? -0.159 4.499 -6.682 1.00 86.62 154 PHE A N 1
ATOM 1282 C CA . PHE A 1 154 ? -1.066 3.696 -7.478 1.00 86.62 154 PHE A CA 1
ATOM 1283 C C . PHE A 1 154 ? -2.192 3.107 -6.630 1.00 86.62 154 PHE A C 1
ATOM 1285 O O . PHE A 1 154 ? -1.945 2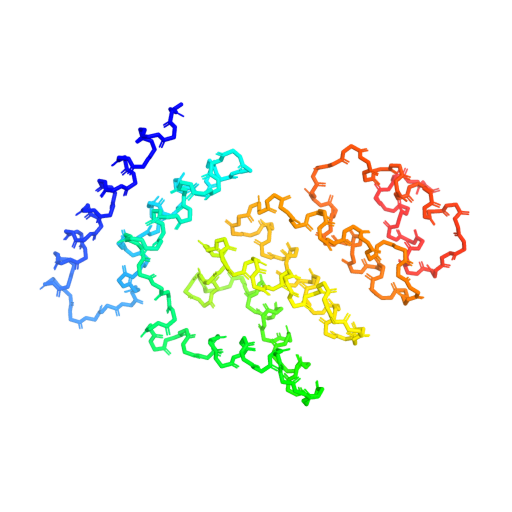.519 -5.575 1.00 86.62 154 PHE A O 1
ATOM 1292 N N . ASN A 1 155 ? -3.409 3.181 -7.171 1.00 89.44 155 ASN A N 1
ATOM 1293 C CA . ASN A 1 155 ? -4.630 2.628 -6.599 1.00 89.44 155 ASN A CA 1
ATOM 1294 C C . ASN A 1 155 ? -4.641 1.089 -6.661 1.00 89.44 155 ASN A C 1
ATOM 1296 O O . ASN A 1 155 ? -5.392 0.480 -7.425 1.00 89.44 155 ASN A O 1
ATOM 1300 N N . TYR A 1 156 ? -3.794 0.439 -5.862 1.00 91.81 156 TYR A N 1
ATOM 1301 C CA . TYR A 1 156 ? -3.710 -1.018 -5.815 1.00 91.81 156 TYR A CA 1
ATOM 1302 C C . TYR A 1 156 ? -5.030 -1.620 -5.310 1.00 91.81 156 TYR A C 1
ATOM 1304 O O . TYR A 1 156 ? -5.407 -1.451 -4.149 1.00 91.81 156 TYR A O 1
ATOM 1312 N N . PHE A 1 157 ? -5.735 -2.335 -6.193 1.00 88.94 157 PHE A N 1
ATOM 1313 C CA . PHE A 1 157 ? -7.144 -2.711 -6.010 1.00 88.94 157 PHE A CA 1
ATOM 1314 C C . PHE A 1 157 ? -7.423 -3.558 -4.756 1.00 88.94 157 PHE A C 1
ATOM 1316 O O . PHE A 1 157 ? -8.513 -3.486 -4.196 1.00 88.94 157 PHE A O 1
ATOM 1323 N N . ARG A 1 158 ? -6.430 -4.304 -4.250 1.00 93.19 158 ARG A N 1
ATOM 1324 C CA . ARG A 1 158 ? -6.574 -5.136 -3.040 1.00 93.19 158 ARG A CA 1
ATOM 1325 C C . ARG A 1 158 ? -6.402 -4.369 -1.728 1.00 93.19 158 ARG A C 1
ATOM 1327 O O . ARG A 1 158 ? -6.607 -4.956 -0.666 1.00 93.19 158 ARG A O 1
ATOM 1334 N N . VAL A 1 159 ? -6.004 -3.090 -1.754 1.00 94.69 159 VAL A N 1
ATOM 1335 C CA . VAL A 1 159 ? -5.761 -2.310 -0.523 1.00 94.69 159 VAL A CA 1
ATOM 1336 C C . VAL A 1 159 ? -7.022 -2.233 0.326 1.00 94.69 159 VAL A C 1
ATOM 1338 O O . VAL A 1 159 ? -6.966 -2.575 1.503 1.00 94.69 159 VAL A O 1
ATOM 1341 N N . TYR A 1 160 ? -8.166 -1.853 -0.251 1.00 94.25 160 TYR A N 1
ATOM 1342 C CA . TYR A 1 160 ? -9.408 -1.745 0.517 1.00 94.25 160 TYR A CA 1
ATOM 1343 C C . TYR A 1 160 ? -9.783 -3.069 1.183 1.00 94.25 160 TYR A C 1
ATOM 1345 O O . TYR A 1 160 ? -9.985 -3.116 2.395 1.00 94.25 160 TYR A O 1
ATOM 1353 N N . GLU A 1 161 ? -9.821 -4.151 0.403 1.00 94.00 161 GLU A N 1
ATOM 1354 C CA . GLU A 1 161 ? -10.176 -5.482 0.899 1.00 94.00 161 GLU A CA 1
ATOM 1355 C C . GLU A 1 161 ? -9.250 -5.925 2.031 1.00 94.00 161 GLU A C 1
ATOM 1357 O O . GLU A 1 161 ? -9.734 -6.407 3.051 1.00 94.00 161 GLU A O 1
ATOM 1362 N N . SER A 1 162 ? -7.946 -5.669 1.903 1.00 95.75 162 SER A N 1
ATOM 1363 C CA . SER A 1 162 ? -6.937 -6.032 2.908 1.00 95.75 162 SER A CA 1
ATOM 1364 C C . SER A 1 162 ? -7.028 -5.195 4.189 1.00 95.75 162 SER A C 1
ATOM 1366 O O . SER A 1 162 ? -6.688 -5.676 5.270 1.00 95.75 162 SER A O 1
ATOM 1368 N N . LEU A 1 163 ? -7.468 -3.936 4.094 1.00 96.81 163 LEU A N 1
ATOM 1369 C CA . LEU A 1 163 ? -7.626 -3.047 5.248 1.00 96.81 163 LEU A CA 1
ATOM 1370 C C . LEU A 1 163 ? -8.998 -3.207 5.922 1.00 96.81 163 LEU A C 1
ATOM 1372 O O . LEU A 1 163 ? -9.118 -2.992 7.128 1.00 96.81 163 LEU A O 1
ATOM 1376 N N . SER A 1 164 ? -10.024 -3.632 5.182 1.00 95.00 164 SER A N 1
ATOM 1377 C CA . SER A 1 164 ? -11.402 -3.725 5.676 1.00 95.00 164 SER A CA 1
ATOM 1378 C C . SER A 1 164 ? -11.599 -4.563 6.958 1.00 95.00 164 SER A C 1
ATOM 1380 O O . SER A 1 164 ? -12.368 -4.130 7.820 1.00 95.00 164 SER A O 1
ATOM 1382 N N . PRO A 1 165 ? -10.875 -5.674 7.221 1.00 95.88 165 PRO A N 1
ATOM 1383 C CA . PRO A 1 165 ? -11.040 -6.422 8.470 1.00 95.88 165 PRO A CA 1
ATOM 1384 C C . PRO A 1 165 ? -10.709 -5.594 9.719 1.00 95.88 165 PRO A C 1
ATOM 1386 O O . PRO A 1 165 ? -11.211 -5.863 10.813 1.00 95.88 165 PRO A O 1
ATOM 1389 N N . PHE A 1 166 ? -9.881 -4.556 9.574 1.00 97.19 166 PHE A N 1
ATOM 1390 C CA . PHE A 1 166 ? -9.437 -3.718 10.682 1.00 97.19 166 PHE A CA 1
ATOM 1391 C C . PHE A 1 166 ? -10.470 -2.662 11.109 1.00 97.19 166 PHE A C 1
ATOM 1393 O O . PHE A 1 166 ? -10.306 -2.069 12.180 1.00 97.19 166 PHE A O 1
ATOM 1400 N N . PHE A 1 167 ? -11.576 -2.492 10.369 1.00 95.75 167 PHE A N 1
ATOM 1401 C CA . PHE A 1 167 ? -12.723 -1.669 10.781 1.00 95.75 167 PHE A CA 1
ATOM 1402 C C . PHE A 1 167 ? -13.303 -2.107 12.130 1.00 95.75 167 PHE A C 1
ATOM 1404 O O . PHE A 1 167 ? -13.665 -1.268 12.953 1.00 95.75 167 PHE A O 1
ATOM 1411 N N . HIS A 1 168 ? -13.305 -3.4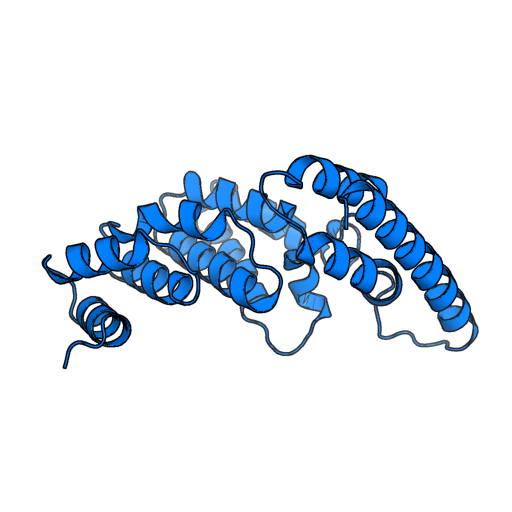13 12.403 1.00 94.19 168 HIS A N 1
ATOM 1412 C CA . HIS A 1 168 ? -13.838 -3.996 13.638 1.00 94.19 168 HIS A CA 1
ATOM 1413 C C . HIS A 1 168 ? -12.742 -4.371 14.648 1.00 94.19 168 HIS A C 1
ATOM 1415 O O . HIS A 1 168 ? -12.984 -5.100 15.611 1.00 94.19 168 HIS A O 1
ATOM 1421 N N . HIS A 1 169 ? -11.516 -3.871 14.469 1.00 96.25 169 HIS A N 1
ATOM 1422 C CA . HIS A 1 169 ? -10.406 -4.214 15.350 1.00 96.25 169 HIS A CA 1
ATOM 1423 C C . HIS A 1 169 ? -10.650 -3.756 16.803 1.00 96.25 169 HIS A C 1
ATOM 1425 O O . HIS A 1 169 ? -11.141 -2.661 17.061 1.00 96.25 169 HIS A O 1
ATOM 1431 N N . LYS A 1 170 ? -10.240 -4.547 17.804 1.00 94.12 170 LYS A N 1
ATOM 1432 C CA . LYS A 1 170 ? -10.485 -4.225 19.230 1.00 94.12 170 LYS A CA 1
ATOM 1433 C C . LYS A 1 170 ? -9.854 -2.904 19.696 1.00 94.12 170 LYS A C 1
ATOM 1435 O O . LYS A 1 170 ? -10.346 -2.260 20.619 1.00 94.12 170 LYS A O 1
ATOM 1440 N N . LYS A 1 171 ? -8.724 -2.513 19.100 1.00 95.94 171 LYS A N 1
ATOM 1441 C CA . LYS A 1 171 ? -8.013 -1.270 19.434 1.00 95.94 171 LYS A CA 1
ATOM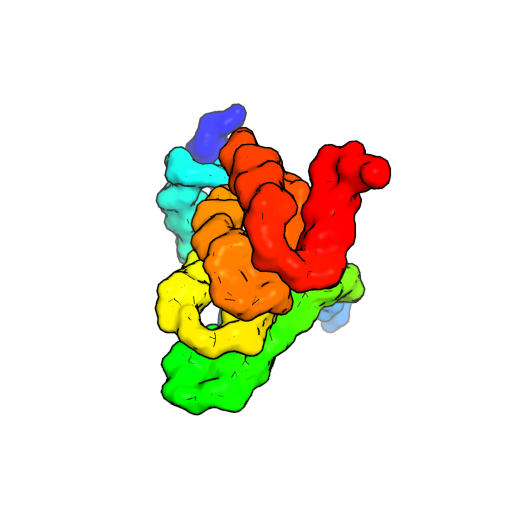 1442 C C . LYS A 1 171 ? -8.555 -0.104 18.624 1.00 95.94 171 LYS A C 1
ATOM 1444 O O . LYS A 1 171 ? -8.511 -0.137 17.398 1.00 95.94 171 LYS A O 1
ATOM 1449 N N . SER A 1 172 ? -8.946 0.962 19.317 1.00 95.44 172 SER A N 1
ATOM 1450 C CA . SER A 1 172 ? -9.482 2.174 18.697 1.00 95.44 172 SER A CA 1
ATOM 1451 C C . SER A 1 172 ? -8.525 2.838 17.711 1.00 95.44 172 SER A C 1
ATOM 1453 O O . SER A 1 172 ? -8.988 3.369 16.714 1.00 95.44 172 SER A O 1
ATOM 1455 N N . ASP A 1 173 ? -7.212 2.815 17.961 1.00 96.75 173 ASP A N 1
ATOM 1456 C CA . ASP A 1 173 ? -6.254 3.443 17.041 1.00 96.75 173 ASP A CA 1
ATOM 1457 C C . ASP A 1 173 ? -6.128 2.674 15.726 1.00 96.75 173 ASP A C 1
ATOM 1459 O O . ASP A 1 173 ? -6.039 3.295 14.674 1.00 96.75 173 ASP A O 1
ATOM 1463 N N . VAL A 1 174 ? -6.187 1.340 15.768 1.00 97.81 174 VAL A N 1
ATOM 1464 C CA . VAL A 1 174 ? -6.200 0.517 14.552 1.00 97.81 174 VAL A CA 1
ATOM 1465 C C . VAL A 1 174 ? -7.448 0.837 13.726 1.00 97.81 174 VAL A C 1
ATOM 1467 O O . VAL A 1 174 ? -7.324 1.145 12.544 1.00 97.81 174 VAL A O 1
ATOM 1470 N N . LYS A 1 175 ? -8.629 0.879 14.364 1.00 96.50 175 LYS A N 1
ATOM 1471 C CA . LYS A 1 175 ? -9.882 1.283 13.702 1.00 96.50 175 LYS A CA 1
ATOM 1472 C C . LYS A 1 175 ? -9.785 2.683 13.102 1.00 96.50 175 LYS A C 1
ATOM 1474 O O . LYS A 1 175 ? -10.072 2.868 11.927 1.00 96.50 175 LYS A O 1
ATOM 1479 N N . TYR A 1 176 ? -9.319 3.649 13.893 1.00 97.38 176 TYR A N 1
ATOM 1480 C CA . TYR A 1 176 ? -9.156 5.037 13.467 1.00 97.38 176 TYR A CA 1
ATOM 1481 C C . TYR A 1 176 ? -8.295 5.156 12.208 1.00 97.38 176 TYR A C 1
ATOM 1483 O O . TYR A 1 176 ? -8.714 5.781 11.240 1.00 97.38 176 TYR A O 1
ATOM 1491 N N . TYR A 1 177 ? -7.105 4.546 12.202 1.00 97.44 177 TYR A N 1
ATOM 1492 C CA . TYR A 1 177 ? -6.224 4.623 11.038 1.00 97.44 177 TYR A CA 1
ATOM 1493 C C . TYR A 1 177 ? -6.778 3.858 9.839 1.00 97.44 177 TYR A C 1
ATOM 1495 O O . TYR A 1 177 ? -6.557 4.295 8.718 1.00 97.44 177 TYR A O 1
ATOM 1503 N N . THR A 1 178 ? -7.522 2.773 10.060 1.00 97.00 178 THR A N 1
ATOM 1504 C CA . THR A 1 178 ? -8.207 2.054 8.977 1.00 97.00 178 THR A CA 1
ATOM 1505 C C . THR A 1 178 ? -9.237 2.948 8.296 1.00 97.00 178 THR A C 1
ATOM 1507 O O . THR A 1 178 ? -9.203 3.088 7.079 1.00 97.00 178 THR A O 1
ATOM 1510 N N . ILE A 1 179 ? -10.105 3.612 9.068 1.00 95.88 179 ILE A N 1
ATOM 1511 C CA . ILE A 1 179 ? -11.121 4.535 8.537 1.00 95.88 179 ILE A CA 1
ATOM 1512 C C . ILE A 1 179 ? -10.456 5.701 7.804 1.00 95.88 179 ILE A C 1
ATOM 1514 O O . ILE A 1 179 ? -10.775 5.959 6.647 1.00 95.88 179 ILE A O 1
ATOM 1518 N N . LEU A 1 180 ? -9.478 6.350 8.443 1.00 95.00 180 LEU A N 1
ATOM 1519 C CA . LEU A 1 180 ? -8.770 7.494 7.869 1.00 95.00 180 LEU A CA 1
ATOM 1520 C C . LEU A 1 180 ? -8.133 7.153 6.515 1.00 95.00 180 LEU A C 1
ATOM 1522 O O . LEU A 1 180 ? -8.305 7.889 5.551 1.00 95.00 180 LEU A O 1
ATOM 1526 N N . TRP A 1 181 ? -7.419 6.030 6.430 1.00 94.19 181 TRP A N 1
ATOM 1527 C CA . TRP A 1 181 ? -6.651 5.655 5.238 1.00 94.19 181 TRP A CA 1
ATOM 1528 C C . TRP A 1 181 ? -7.443 4.885 4.178 1.00 94.19 181 TRP A C 1
ATOM 1530 O O . TRP A 1 181 ? -6.908 4.599 3.113 1.00 94.19 181 TRP A O 1
ATOM 1540 N N . THR A 1 182 ? -8.713 4.570 4.438 1.00 92.81 182 THR A N 1
ATOM 1541 C CA . THR A 1 182 ? -9.649 4.033 3.430 1.00 92.81 182 THR A CA 1
ATOM 1542 C C . THR A 1 182 ? -10.685 5.070 2.985 1.00 92.81 182 THR A C 1
ATOM 1544 O O . THR A 1 182 ? -11.572 4.778 2.178 1.00 92.81 182 THR A O 1
ATOM 1547 N N . SER A 1 183 ? -10.583 6.301 3.486 1.00 88.44 183 SER A N 1
ATOM 1548 C CA . SER A 1 183 ? -11.539 7.376 3.224 1.00 88.44 183 SER A CA 1
ATOM 1549 C C . SER A 1 183 ? -11.680 7.728 1.746 1.00 88.44 183 SER A C 1
ATOM 1551 O O . SER A 1 183 ? -12.804 7.808 1.257 1.00 88.44 183 SER A O 1
ATOM 1553 N N . ASN A 1 184 ? -10.568 7.801 1.017 1.00 84.19 184 ASN A N 1
ATOM 1554 C CA . ASN A 1 184 ? -10.543 8.133 -0.410 1.00 84.19 184 ASN A CA 1
ATOM 1555 C C . ASN A 1 184 ? -10.785 6.927 -1.333 1.00 84.19 184 ASN A C 1
ATOM 1557 O O . ASN A 1 184 ? -10.844 7.083 -2.548 1.00 84.19 184 ASN A O 1
ATOM 1561 N N . ILE A 1 185 ? -10.931 5.716 -0.783 1.00 89.12 185 ILE A N 1
ATOM 1562 C CA . ILE A 1 185 ? -11.102 4.508 -1.595 1.00 89.12 185 ILE A CA 1
ATOM 1563 C C . ILE A 1 185 ? -12.586 4.259 -1.860 1.00 89.12 185 ILE A C 1
ATOM 1565 O O . ILE A 1 185 ? -13.333 3.934 -0.935 1.00 89.12 185 ILE A O 1
ATOM 1569 N N . GLU A 1 186 ? -13.033 4.414 -3.101 1.00 84.44 186 GLU A N 1
ATOM 1570 C CA . GLU A 1 186 ? -14.421 4.145 -3.490 1.00 84.44 186 GLU A CA 1
ATOM 1571 C C . GLU A 1 186 ? -14.770 2.659 -3.302 1.00 84.44 186 GLU A C 1
ATOM 1573 O O . GLU A 1 186 ? -14.100 1.772 -3.829 1.00 84.44 186 GLU A O 1
ATOM 1578 N N . ASN A 1 187 ? -15.808 2.378 -2.506 1.00 88.00 187 ASN A N 1
ATOM 1579 C CA . ASN A 1 187 ? -16.334 1.030 -2.303 1.00 88.00 187 ASN A CA 1
ATOM 1580 C C . ASN A 1 187 ? -17.772 1.088 -1.765 1.00 88.00 187 ASN A C 1
ATOM 1582 O O . ASN A 1 187 ? -18.021 1.714 -0.731 1.00 88.00 187 ASN A O 1
ATOM 1586 N N . ASP A 1 188 ? -18.692 0.384 -2.424 1.00 84.62 188 ASP A N 1
ATOM 1587 C CA . ASP A 1 188 ? -20.130 0.423 -2.117 1.00 84.62 188 ASP A CA 1
ATOM 1588 C C . ASP A 1 188 ? -20.450 -0.004 -0.675 1.00 84.62 188 ASP A C 1
ATOM 1590 O O . ASP A 1 188 ? -21.289 0.597 -0.005 1.00 84.62 188 ASP A O 1
ATOM 1594 N N . LYS A 1 189 ? -19.720 -0.991 -0.143 1.00 86.62 189 LYS A N 1
ATOM 1595 C CA . LYS A 1 189 ? -19.931 -1.530 1.213 1.00 86.62 189 LYS A CA 1
ATOM 1596 C C . LYS A 1 189 ? -19.295 -0.676 2.307 1.00 86.62 189 LYS A C 1
ATOM 1598 O O . LYS A 1 189 ? -19.545 -0.899 3.497 1.00 86.62 189 LYS A O 1
ATOM 1603 N N . LYS A 1 190 ? -18.468 0.311 1.940 1.00 90.19 190 LYS A N 1
ATOM 1604 C CA . LYS A 1 190 ? -17.767 1.159 2.909 1.00 90.19 190 LYS A CA 1
ATOM 1605 C C . LYS A 1 190 ? -18.751 1.971 3.730 1.00 90.19 190 LYS A C 1
ATOM 1607 O O . LYS A 1 190 ? -18.659 1.965 4.952 1.00 90.19 190 LYS A O 1
ATOM 1612 N N . ARG A 1 191 ? -19.713 2.631 3.080 1.00 88.69 191 ARG A N 1
ATOM 1613 C CA . ARG A 1 191 ? -20.672 3.499 3.777 1.00 88.69 191 ARG A CA 1
ATOM 1614 C C . ARG A 1 191 ? -21.543 2.714 4.756 1.00 88.69 191 ARG A C 1
ATOM 1616 O O . ARG A 1 191 ? -21.746 3.163 5.879 1.00 88.69 191 ARG A O 1
ATOM 1623 N N . GLU A 1 192 ? -21.992 1.523 4.365 1.00 90.25 192 GLU A N 1
ATOM 1624 C CA . GLU A 1 192 ? -22.739 0.612 5.243 1.00 90.25 192 GLU A CA 1
ATOM 1625 C C . GLU A 1 192 ? -21.910 0.208 6.469 1.00 90.25 192 GLU A C 1
ATOM 1627 O O . GLU A 1 192 ? -22.385 0.318 7.599 1.00 90.25 192 GLU A O 1
ATOM 1632 N N . THR A 1 193 ? -20.645 -0.171 6.258 1.00 92.56 193 THR A N 1
ATOM 1633 C CA . THR A 1 193 ? -19.707 -0.509 7.340 1.00 92.56 193 THR A CA 1
ATOM 1634 C C . THR A 1 193 ? -19.496 0.662 8.304 1.00 92.56 193 THR A C 1
ATOM 1636 O O . THR A 1 193 ? -19.549 0.479 9.520 1.00 92.56 193 THR A O 1
ATOM 1639 N N . LEU A 1 194 ? -19.286 1.879 7.789 1.00 93.00 194 LEU A N 1
ATOM 1640 C CA . LEU A 1 194 ? -19.083 3.071 8.621 1.00 93.00 194 LEU A CA 1
ATOM 1641 C C . LEU A 1 194 ? -20.344 3.438 9.421 1.00 93.00 194 LEU A C 1
ATOM 1643 O O . LEU A 1 194 ? -20.235 3.732 10.610 1.00 93.00 194 LEU A O 1
ATOM 1647 N N . ASN A 1 195 ? -21.533 3.350 8.815 1.00 91.25 195 ASN A N 1
ATOM 1648 C CA . ASN A 1 195 ? -22.808 3.548 9.515 1.00 91.25 195 ASN A CA 1
ATOM 1649 C C . ASN A 1 195 ? -23.017 2.514 10.632 1.00 91.25 195 ASN A C 1
ATOM 1651 O O . ASN A 1 195 ? -23.420 2.867 11.740 1.00 91.25 195 ASN A O 1
ATOM 1655 N N . ALA A 1 196 ? -22.721 1.237 10.369 1.00 92.12 196 ALA A N 1
ATOM 1656 C CA . ALA A 1 196 ? -22.798 0.188 11.383 1.00 92.12 196 ALA A CA 1
ATOM 1657 C C . ALA A 1 196 ? -21.850 0.477 12.559 1.00 92.12 196 ALA A C 1
ATOM 1659 O O . ALA A 1 196 ? -22.273 0.443 13.713 1.00 92.12 196 ALA A O 1
ATOM 1660 N N . LEU A 1 197 ? -20.600 0.860 12.270 1.00 93.88 197 LEU A N 1
ATOM 1661 C CA . LEU A 1 197 ? -19.628 1.255 13.290 1.00 93.88 197 LEU A CA 1
ATOM 1662 C C . LEU A 1 197 ? -20.072 2.475 14.105 1.00 93.88 197 LEU A C 1
ATOM 1664 O O . LEU A 1 197 ? -19.793 2.518 15.303 1.00 93.88 197 LEU A O 1
ATOM 1668 N N . TYR A 1 198 ? -20.731 3.456 13.484 1.00 92.69 198 TYR A N 1
ATOM 1669 C CA . TYR A 1 198 ? -21.222 4.653 14.175 1.00 92.69 198 TYR A CA 1
ATOM 1670 C C . TYR A 1 198 ? -22.306 4.322 15.209 1.00 92.69 198 TYR A C 1
ATOM 1672 O O . TYR A 1 198 ? -22.304 4.882 16.303 1.00 92.69 198 TYR A O 1
ATOM 1680 N N . ASN A 1 199 ? -23.169 3.349 14.904 1.00 91.88 199 ASN A N 1
ATOM 1681 C CA . ASN A 1 199 ? -24.220 2.879 15.812 1.00 91.88 199 ASN A CA 1
ATOM 1682 C C . ASN A 1 199 ? -23.698 1.998 16.965 1.00 91.88 199 ASN A C 1
ATOM 1684 O O . ASN A 1 199 ? -24.429 1.701 17.912 1.00 91.88 199 ASN A O 1
ATOM 1688 N N . GLU A 1 200 ? -22.440 1.567 16.909 1.00 92.94 200 GLU A N 1
ATOM 1689 C CA . GLU A 1 200 ? -21.775 0.842 17.989 1.00 92.94 200 GLU A CA 1
ATOM 1690 C C . GLU A 1 200 ? -21.097 1.796 18.991 1.00 92.94 200 GLU A C 1
ATOM 1692 O O . GLU A 1 200 ? -20.760 2.943 18.700 1.00 92.94 200 GLU A O 1
ATOM 1697 N N . LYS A 1 201 ? -20.787 1.299 20.196 1.00 91.44 201 LYS A N 1
ATOM 1698 C CA . LYS A 1 201 ? -19.997 2.067 21.170 1.00 91.44 201 LYS A CA 1
ATOM 1699 C C . LYS A 1 201 ? -18.551 2.239 20.683 1.00 91.44 201 LYS A C 1
ATOM 1701 O O . LYS A 1 201 ? -17.732 1.327 20.815 1.00 91.44 201 LYS A O 1
ATOM 1706 N N . GLN A 1 202 ? -18.211 3.436 20.207 1.00 93.50 202 GLN A N 1
ATOM 1707 C CA . GLN A 1 202 ? -16.854 3.801 19.785 1.00 93.50 202 GLN A CA 1
ATOM 1708 C C . GLN A 1 202 ? -16.127 4.703 20.795 1.00 93.50 202 GLN A C 1
ATOM 1710 O O . GLN A 1 202 ? -16.694 5.203 21.768 1.00 93.50 202 GLN A O 1
ATOM 1715 N N . SER A 1 203 ? -14.821 4.898 20.584 1.00 94.44 203 SER A N 1
ATOM 1716 C CA . SER A 1 203 ? -14.074 5.936 21.298 1.00 94.44 203 SER A CA 1
ATOM 1717 C C . SER A 1 203 ? -14.393 7.310 20.707 1.00 94.44 203 SER A C 1
ATOM 1719 O O . SER A 1 203 ? -14.613 7.426 19.505 1.00 94.44 203 SER A O 1
ATOM 1721 N N . LYS A 1 204 ? -14.298 8.374 21.518 1.00 94.25 204 LYS A N 1
ATOM 1722 C CA . LYS A 1 204 ? -14.554 9.764 21.086 1.00 94.25 204 LYS A CA 1
ATOM 1723 C C . LYS A 1 204 ? -13.821 10.151 19.793 1.00 94.25 204 LYS A C 1
ATOM 1725 O O . LYS A 1 204 ? -14.353 10.888 18.976 1.00 94.25 204 LYS A O 1
ATOM 1730 N N . LYS A 1 205 ? -12.588 9.665 19.619 1.00 94.56 205 LYS A N 1
ATOM 1731 C CA . LYS A 1 205 ? -11.761 9.927 18.433 1.00 94.56 205 LYS A CA 1
ATOM 1732 C C . LYS A 1 205 ? -12.326 9.259 17.173 1.00 94.56 205 LYS A C 1
ATOM 1734 O O . LYS A 1 205 ? -12.286 9.863 16.113 1.00 94.56 205 LYS A O 1
ATOM 1739 N N . VAL A 1 206 ? -12.825 8.028 17.291 1.00 95.06 206 VAL A N 1
ATOM 1740 C CA . VAL A 1 206 ? -13.436 7.296 16.171 1.00 95.06 206 VAL A CA 1
ATOM 1741 C C . VAL A 1 206 ? -14.817 7.864 15.854 1.00 95.06 206 VAL A C 1
ATOM 1743 O O . VAL A 1 206 ? -15.103 8.070 14.686 1.00 95.06 206 VAL A O 1
ATOM 1746 N N . THR A 1 207 ? -15.628 8.188 16.867 1.00 94.56 207 THR A N 1
ATOM 1747 C CA . THR A 1 207 ? -16.941 8.829 16.677 1.00 94.56 207 THR A CA 1
ATOM 1748 C C . THR A 1 207 ? -16.822 10.113 15.861 1.00 94.56 207 THR A C 1
ATOM 1750 O O . THR A 1 207 ? -17.462 10.214 14.827 1.00 94.56 207 THR A O 1
ATOM 1753 N N . LYS A 1 208 ? -15.915 11.022 16.245 1.00 93.75 208 LYS A N 1
ATOM 1754 C CA . LYS A 1 208 ? -15.672 12.265 15.496 1.00 93.75 208 LYS A CA 1
ATOM 1755 C C . LYS A 1 208 ? -15.286 12.035 14.037 1.00 93.75 208 LYS A C 1
ATOM 1757 O O . LYS A 1 208 ? -15.738 12.755 13.163 1.00 93.75 208 LYS A O 1
ATOM 1762 N N . LEU A 1 209 ? -14.431 11.041 13.789 1.00 94.69 209 LEU A N 1
ATOM 1763 C CA . LEU A 1 209 ? -14.005 10.706 12.433 1.00 94.69 209 LEU A CA 1
ATOM 1764 C C . LEU A 1 209 ? -15.177 10.163 11.600 1.00 94.69 209 LEU A C 1
ATOM 1766 O O . LEU A 1 209 ? -15.284 10.457 10.418 1.00 94.69 209 LEU A O 1
ATOM 1770 N N . LEU A 1 210 ? -16.053 9.364 12.212 1.00 93.81 210 LEU A N 1
ATOM 1771 C CA . LEU A 1 210 ? -17.253 8.850 11.555 1.00 93.81 210 LEU A CA 1
ATOM 1772 C C . LEU A 1 210 ? -18.267 9.965 11.276 1.00 93.81 210 LEU A C 1
ATOM 1774 O O . LEU A 1 210 ? -18.817 9.973 10.187 1.00 93.81 210 LEU A O 1
ATOM 1778 N N . GLU A 1 211 ? -18.477 10.903 12.203 1.00 93.00 211 GLU A N 1
ATOM 1779 C CA . GLU A 1 211 ? -19.340 12.083 11.997 1.00 93.00 211 GLU A CA 1
ATOM 1780 C C . GLU A 1 211 ? -18.866 12.911 10.798 1.00 93.00 211 GLU A C 1
ATOM 1782 O O . GLU A 1 211 ? -19.663 13.226 9.918 1.00 93.00 211 GLU A O 1
ATOM 1787 N N . GLU A 1 212 ? -17.555 13.163 10.709 1.00 91.31 212 GLU A N 1
ATOM 1788 C CA . GLU A 1 212 ? -16.933 13.870 9.583 1.00 91.31 212 GLU A CA 1
ATOM 1789 C C . GLU A 1 212 ? -17.157 13.143 8.248 1.00 91.31 212 GLU A C 1
ATOM 1791 O O . GLU A 1 212 ? -17.558 13.765 7.269 1.00 91.31 212 GLU A O 1
ATOM 1796 N N . TYR A 1 213 ? -16.949 11.823 8.197 1.00 86.75 213 TYR A N 1
ATOM 1797 C CA . TYR A 1 213 ? -17.103 11.056 6.953 1.00 86.75 213 TYR A CA 1
ATOM 1798 C C . TYR A 1 213 ? -18.545 10.734 6.566 1.00 86.75 213 TYR A C 1
ATOM 1800 O O . TYR A 1 213 ? -18.811 10.451 5.398 1.00 86.75 213 TYR A O 1
ATOM 1808 N N . LEU A 1 214 ? -19.458 10.689 7.532 1.00 87.81 214 LEU A N 1
ATOM 1809 C CA . LEU A 1 214 ? -20.873 10.415 7.295 1.00 87.81 214 LEU A CA 1
ATOM 1810 C C . LEU A 1 214 ? -21.694 11.696 7.121 1.00 87.81 214 LEU A C 1
ATOM 1812 O O . LEU A 1 214 ? -22.883 11.580 6.827 1.00 87.81 214 LEU A O 1
ATOM 1816 N N . GLU A 1 215 ? -21.065 12.869 7.266 1.00 86.31 215 GLU A N 1
ATOM 1817 C CA . GLU A 1 215 ? -21.704 14.190 7.197 1.00 86.31 215 GLU A CA 1
ATOM 1818 C C . GLU A 1 215 ? -22.850 14.325 8.219 1.00 86.31 215 GLU A C 1
ATOM 1820 O O . GLU A 1 215 ? -23.934 14.815 7.910 1.00 86.31 215 GLU A O 1
ATOM 1825 N N . ILE A 1 216 ? -22.619 13.838 9.444 1.00 76.19 216 ILE A N 1
ATOM 1826 C CA . ILE A 1 216 ? -23.576 13.918 10.557 1.00 76.19 216 ILE A CA 1
ATOM 1827 C C . ILE A 1 216 ? -23.244 15.166 11.384 1.00 76.19 216 ILE A C 1
ATOM 1829 O O . ILE A 1 216 ? -22.127 15.281 11.891 1.00 76.19 216 ILE A O 1
ATOM 1833 N N . GLU A 1 217 ? -24.208 16.086 11.493 1.00 56.75 217 GLU A N 1
ATOM 1834 C CA . GLU A 1 217 ? -24.114 17.341 12.265 1.00 56.75 217 GLU A CA 1
ATOM 1835 C C . GLU A 1 217 ? -24.205 17.147 13.788 1.00 56.75 217 GLU A C 1
ATOM 1837 O O . GLU A 1 217 ? -25.050 16.341 14.250 1.00 56.75 217 GLU A O 1
#

Sequence (217 aa):
MEIDEVLVEAKKLIQIGEKEFLEKKQRTKYYRDSEYHIVYSKAVKLLLEVYNEKNELKINRFFEKHIPELFDNADCKESTVQFENLKSKDLELRIKASKYFRGKALQETSGYRAILFERPSTFEKLISILETEKNDKVIINLIIALGGAYDRYFNYFRVYESLSPFFHHKKSDVKYYTILWTSNIENDKKRETLNALYNEKQSKKVTKLLEEYLEIE

Foldseek 3Di:
DPLVVLLVVLQVQLVVLVVVVVVVVVPDPDDPDDSLCSRRVVSLVSLQVPDDPVCPVVSLVSCVPPPDDPCPPPLCVVVVVLLVLCVDPDPVSVLVSLLQLLCLLQDDPDCVNNCNLSDLVSLVSLLVSLVPDDDLSSVLSSLSNLLSSCVPRHVNPCNLVSLVVQCPPPDQSSNLSSCVSCLPPDDPCNLVSLVVSCPDDHDPSSVVSSCVSNVPD

pLDDT: mean 88.5, std 12.04, range [46.47, 98.62]